Protein AF-D8RH40-F1 (afdb_monomer_lite)

Secondary structure (DSSP, 8-state):
--GGGGS-HHHHHHHHHHHTT-S---HHHHHHHHHHH---HHHHHHHHHHHHHHHHHHHHHHHTTS------------S---S-SS-TT-S---SHHHHHHHHHHHHH--SHHHHHHHHHHHHH---HHHHHHHHHTTHHHHHHHHHHHHHHTT-HHHHHHHHHHHHHS-GGGS-HHHHHHHHHHHHHHHHHHHHS-----------

Sequence (207 aa):
KRPEDSLLPEAQRLLRDVFALKDTVTKKEVLELSALTGAARTHVNDFFTGQQSRVKRLIQMATDGTGKVDVSSTAEYTQSQFFPTNTSSLTTLSSLEAFEKLLDHMRAEKSFTGQSNLLQLILEADFVPGLRFFLENGGLRVLAKWLTQAASEEQTSLVRLILKALLHLPMIHAIPAHVSPLVQIMTKLRLYFATGTLPFVIKITSQ

Structure (mmCIF, N/CA/C/O backbone):
data_AF-D8RH40-F1
#
_entry.id   AF-D8RH40-F1
#
loop_
_atom_site.group_PDB
_atom_site.id
_atom_site.type_symbol
_atom_site.label_atom_id
_atom_site.label_alt_id
_atom_site.label_comp_id
_atom_site.label_asym_id
_atom_site.label_entity_id
_atom_site.label_seq_id
_atom_site.pdbx_PDB_ins_code
_atom_site.Cartn_x
_atom_site.Cartn_y
_atom_site.Cartn_z
_atom_site.occupancy
_atom_site.B_iso_or_equiv
_atom_site.auth_seq_id
_atom_site.auth_comp_id
_atom_site.auth_asym_id
_atom_site.auth_atom_id
_atom_site.pdbx_PDB_model_num
ATOM 1 N N . LYS A 1 1 ? -9.803 -12.573 31.415 1.00 40.50 1 LYS A N 1
ATOM 2 C CA . LYS A 1 1 ? -10.970 -12.307 30.539 1.00 40.50 1 LYS A CA 1
ATOM 3 C C . LYS A 1 1 ? -10.501 -11.358 29.450 1.00 40.50 1 LYS A C 1
ATOM 5 O O . LYS A 1 1 ? -10.042 -10.283 29.814 1.00 40.50 1 LYS A O 1
ATOM 10 N N . ARG A 1 2 ? -10.462 -11.783 28.180 1.00 42.56 2 ARG A N 1
ATOM 11 C CA . ARG A 1 2 ? -10.007 -10.909 27.087 1.00 42.56 2 ARG A CA 1
ATOM 12 C C . ARG A 1 2 ? -11.163 -9.978 26.694 1.00 42.56 2 ARG A C 1
ATOM 14 O O . ARG A 1 2 ? -12.301 -10.436 26.709 1.00 42.56 2 ARG A O 1
ATOM 21 N N . PRO A 1 3 ? -10.909 -8.712 26.331 1.00 46.00 3 PRO A N 1
ATOM 22 C CA . PRO A 1 3 ? -11.956 -7.818 25.831 1.00 46.00 3 PRO A CA 1
ATOM 23 C C . PRO A 1 3 ? -12.549 -8.292 24.491 1.00 46.00 3 PRO A C 1
ATOM 25 O O . PRO A 1 3 ? -13.711 -8.016 24.206 1.00 46.00 3 PRO A O 1
ATOM 28 N N . GLU A 1 4 ? -11.799 -9.088 23.715 1.00 49.25 4 GLU A N 1
ATOM 29 C CA . GLU A 1 4 ? -12.284 -9.729 22.482 1.00 49.25 4 GLU A CA 1
ATOM 30 C C . GLU A 1 4 ? -13.420 -10.746 22.735 1.00 49.25 4 GLU A C 1
ATOM 32 O O . GLU A 1 4 ? -14.255 -10.946 21.856 1.00 49.25 4 GLU A O 1
ATOM 37 N N . ASP A 1 5 ? -13.519 -11.327 23.939 1.00 51.00 5 ASP A N 1
ATOM 38 C CA . ASP A 1 5 ? -14.524 -12.351 24.278 1.00 51.00 5 ASP A CA 1
ATOM 39 C C . ASP A 1 5 ? -15.928 -11.762 24.558 1.00 51.00 5 ASP A C 1
ATOM 41 O O . ASP A 1 5 ? -16.887 -12.512 24.728 1.00 51.00 5 ASP A O 1
ATOM 45 N N . SER A 1 6 ? -16.064 -10.429 24.613 1.00 57.06 6 SER A N 1
ATOM 46 C CA . SER A 1 6 ? -17.342 -9.736 24.866 1.00 57.06 6 SER A CA 1
ATOM 47 C C . SER A 1 6 ? -18.055 -9.266 23.592 1.00 57.06 6 SER A C 1
ATOM 49 O O . SER A 1 6 ? -19.154 -8.717 23.674 1.00 57.06 6 SER A O 1
ATOM 51 N N . LEU A 1 7 ? -17.440 -9.432 22.416 1.00 64.75 7 LEU A N 1
ATOM 52 C CA . LEU A 1 7 ? -18.033 -9.044 21.137 1.00 64.75 7 LEU A CA 1
ATOM 53 C C . LEU A 1 7 ? -18.782 -10.220 20.513 1.00 64.75 7 LEU A C 1
ATOM 55 O O . LEU A 1 7 ? -18.264 -11.333 20.441 1.00 64.75 7 LEU A O 1
ATOM 59 N N . LEU A 1 8 ? -19.986 -9.954 20.003 1.00 73.69 8 LEU A N 1
ATOM 60 C CA . LEU A 1 8 ? -20.728 -10.931 19.212 1.00 73.69 8 LEU A CA 1
ATOM 61 C C . LEU A 1 8 ? -19.880 -11.378 18.000 1.00 73.69 8 LEU A C 1
ATOM 63 O O . LEU A 1 8 ? -19.203 -10.544 17.391 1.00 73.69 8 LEU A O 1
ATOM 67 N N . PRO A 1 9 ? -19.924 -12.661 17.597 1.00 70.81 9 PRO A N 1
ATOM 68 C CA . PRO A 1 9 ? -19.127 -13.173 16.475 1.00 70.81 9 PRO A CA 1
ATOM 69 C C . PRO A 1 9 ? -19.345 -12.402 15.162 1.00 70.81 9 PRO A C 1
ATOM 71 O O . PRO A 1 9 ? -18.425 -12.242 14.358 1.00 70.81 9 PRO A O 1
ATOM 74 N N . GLU A 1 10 ? -20.558 -11.886 14.959 1.00 71.00 10 GLU A N 1
ATOM 75 C CA . GLU A 1 10 ? -20.928 -11.069 13.803 1.00 71.00 10 GLU A CA 1
ATOM 76 C C . GLU A 1 10 ? -20.295 -9.670 13.849 1.00 71.00 10 GLU A C 1
ATOM 78 O O . GLU A 1 10 ? -19.725 -9.218 12.855 1.00 71.00 10 GLU A O 1
ATOM 83 N N . ALA A 1 11 ? -20.271 -9.040 15.030 1.00 78.44 11 ALA A N 1
ATOM 84 C CA . ALA A 1 11 ? -19.552 -7.790 15.265 1.00 78.44 11 ALA A CA 1
ATOM 85 C C . ALA A 1 11 ? -18.051 -7.958 14.996 1.00 78.44 11 ALA A C 1
ATOM 87 O O . ALA A 1 11 ? -17.454 -7.139 14.305 1.00 78.44 11 ALA A O 1
ATOM 88 N N . GLN A 1 12 ? -17.442 -9.053 15.461 1.00 74.44 12 GLN A N 1
ATOM 89 C CA . GLN A 1 12 ? -16.030 -9.334 15.185 1.00 74.44 12 GLN A CA 1
ATOM 90 C C . GLN A 1 12 ? -15.741 -9.501 13.688 1.00 74.44 12 GLN A C 1
ATOM 92 O O . GLN A 1 12 ? -14.683 -9.084 13.221 1.00 74.44 12 GLN A O 1
ATOM 97 N N . ARG A 1 13 ? -16.645 -10.126 12.919 1.00 76.69 13 ARG A N 1
ATOM 98 C CA . ARG A 1 13 ? -16.473 -10.256 11.464 1.00 76.69 13 ARG A CA 1
ATOM 99 C C . ARG A 1 13 ? -16.514 -8.889 10.787 1.00 76.69 13 ARG A C 1
ATOM 101 O O . ARG A 1 13 ? -15.575 -8.558 10.078 1.00 76.69 13 ARG A O 1
ATOM 108 N N . LEU A 1 14 ? -17.536 -8.085 11.076 1.00 76.50 14 LEU A N 1
ATOM 109 C CA . LEU A 1 14 ? -17.680 -6.747 10.500 1.00 76.50 14 LEU A CA 1
ATOM 110 C C . LEU A 1 14 ? -16.508 -5.834 10.869 1.00 76.50 14 LEU A C 1
ATOM 112 O O . LEU A 1 14 ? -15.957 -5.167 10.001 1.00 76.50 14 LEU A O 1
ATOM 116 N N . LEU A 1 15 ? -16.075 -5.837 12.132 1.00 80.81 15 LEU A N 1
ATOM 117 C CA . LEU A 1 15 ? -14.923 -5.043 12.560 1.00 80.81 15 LEU A CA 1
ATOM 118 C C . LEU A 1 15 ? -13.627 -5.523 11.899 1.00 80.81 15 LEU A C 1
ATOM 120 O O . LEU A 1 15 ? -12.800 -4.686 11.560 1.00 80.81 15 LEU A O 1
ATOM 124 N N . ARG A 1 16 ? -13.455 -6.831 11.650 1.00 77.69 16 ARG A N 1
ATOM 125 C CA . ARG A 1 16 ? -12.333 -7.343 10.842 1.00 77.69 16 ARG A CA 1
ATOM 126 C C . ARG A 1 16 ? -12.401 -6.874 9.396 1.00 77.69 16 ARG A C 1
ATOM 128 O O . ARG A 1 16 ? -11.379 -6.440 8.881 1.00 77.69 16 ARG A O 1
ATOM 135 N N . ASP A 1 17 ? -13.567 -6.946 8.761 1.00 69.94 17 ASP A N 1
ATOM 136 C CA . ASP A 1 17 ? -13.746 -6.509 7.372 1.00 69.94 17 ASP A CA 1
ATOM 137 C C . ASP A 1 17 ? -13.458 -5.005 7.241 1.00 69.94 17 ASP A C 1
ATOM 139 O O . ASP A 1 17 ? -12.756 -4.576 6.328 1.00 69.94 17 ASP A O 1
ATOM 143 N N . VAL A 1 18 ? -13.915 -4.204 8.207 1.00 76.56 18 VAL A N 1
ATOM 144 C CA . VAL A 1 18 ? -13.628 -2.766 8.267 1.00 76.56 18 VAL A CA 1
ATOM 145 C C . VAL A 1 18 ? -12.155 -2.510 8.565 1.00 76.56 18 VAL A C 1
ATOM 147 O O . VAL A 1 18 ? -11.547 -1.711 7.863 1.00 76.56 18 VAL A O 1
ATOM 150 N N . PHE A 1 19 ? -11.543 -3.222 9.516 1.00 72.69 19 PHE A N 1
ATOM 151 C CA . PHE A 1 19 ? -10.102 -3.139 9.793 1.00 72.69 19 PHE A CA 1
ATOM 152 C C . PHE A 1 19 ? -9.264 -3.492 8.551 1.00 72.69 19 PHE A C 1
ATOM 154 O O . PHE A 1 19 ? -8.255 -2.858 8.237 1.00 72.69 19 PHE A O 1
ATOM 161 N N . ALA A 1 20 ? -9.735 -4.466 7.771 1.00 62.72 20 ALA A N 1
ATOM 162 C CA . ALA A 1 20 ? -9.163 -4.850 6.490 1.00 62.72 20 ALA A CA 1
ATOM 163 C C . ALA A 1 20 ? -9.370 -3.804 5.381 1.00 62.72 20 ALA A C 1
ATOM 165 O O . ALA A 1 20 ? -8.770 -3.963 4.318 1.00 62.72 20 ALA A O 1
ATOM 166 N N . LEU A 1 21 ? -10.133 -2.730 5.611 1.00 61.66 21 LEU A N 1
ATOM 167 C CA . LEU A 1 21 ? -10.318 -1.582 4.709 1.00 61.66 21 LEU A CA 1
ATOM 168 C C . LEU A 1 21 ? -9.735 -0.274 5.251 1.00 61.66 21 LEU A C 1
ATOM 170 O O . LEU A 1 21 ? -9.313 0.572 4.457 1.00 61.66 21 LEU A O 1
ATOM 174 N N . LYS A 1 22 ? -9.656 -0.132 6.574 1.00 68.88 22 LYS A N 1
ATOM 175 C CA . LYS A 1 22 ? -9.055 0.984 7.300 1.00 68.88 22 LYS A CA 1
ATOM 176 C C . LYS A 1 22 ? -8.769 0.519 8.726 1.00 68.88 22 LYS A C 1
ATOM 178 O O . LYS A 1 22 ? -9.677 0.087 9.413 1.00 68.88 22 LYS A O 1
ATOM 183 N N . ASP A 1 23 ? -7.533 0.616 9.178 1.00 67.25 23 ASP A N 1
ATOM 184 C CA . ASP A 1 23 ? -7.082 0.182 10.510 1.00 67.25 23 ASP A CA 1
ATOM 185 C C . ASP A 1 23 ? -7.120 1.270 11.573 1.00 67.25 23 ASP A C 1
ATOM 187 O O . ASP A 1 23 ? -6.892 0.996 12.746 1.00 67.25 23 ASP A O 1
ATOM 191 N N . THR A 1 24 ? -7.442 2.496 11.178 1.00 72.31 24 THR A N 1
ATOM 192 C CA . THR A 1 24 ? -7.749 3.590 12.092 1.00 72.31 24 THR A CA 1
ATOM 193 C C . THR A 1 24 ? -9.207 3.982 11.926 1.00 72.31 24 THR A C 1
ATOM 195 O O . THR A 1 24 ? -9.729 4.054 10.816 1.00 72.31 24 THR A O 1
ATOM 198 N N . VAL A 1 25 ? -9.886 4.248 13.035 1.00 78.12 25 VAL A N 1
ATOM 199 C CA . VAL A 1 25 ? -11.287 4.676 13.033 1.00 78.12 25 VAL A CA 1
ATOM 200 C C . VAL A 1 25 ? -11.401 6.037 13.695 1.00 78.12 25 VAL A C 1
ATOM 202 O O . VAL A 1 25 ? -10.903 6.275 14.791 1.00 78.12 25 VAL A O 1
ATOM 205 N N . THR A 1 26 ? -12.045 6.967 13.003 1.00 80.75 26 THR A N 1
ATOM 206 C CA . THR A 1 26 ? -12.365 8.295 13.525 1.00 80.75 26 THR A CA 1
ATOM 207 C C . THR A 1 26 ? -13.486 8.201 14.555 1.00 80.75 26 THR A C 1
ATOM 209 O O . THR A 1 26 ? -14.263 7.249 14.571 1.00 80.75 26 THR A O 1
ATOM 212 N N . LYS A 1 27 ? -13.661 9.238 15.384 1.00 80.12 27 LYS A N 1
ATOM 213 C CA . LYS A 1 27 ? -14.762 9.295 16.367 1.00 80.12 27 LYS A CA 1
ATOM 214 C C . LYS A 1 27 ? -16.144 9.079 15.731 1.00 80.12 27 LYS A C 1
ATOM 216 O O . LYS A 1 27 ? -17.017 8.490 16.365 1.00 80.12 27 LYS A O 1
ATOM 221 N N . LYS A 1 28 ? -16.330 9.552 14.492 1.00 80.56 28 LYS A N 1
ATOM 222 C CA . LYS A 1 28 ? -17.562 9.364 13.719 1.00 80.56 28 LYS A CA 1
ATOM 223 C C . LYS A 1 28 ? -17.713 7.913 13.252 1.00 80.56 28 LYS A C 1
ATOM 225 O O . LYS A 1 28 ? -18.758 7.322 13.483 1.00 80.56 28 LYS A O 1
ATOM 230 N N . GLU A 1 29 ? -16.663 7.316 12.693 1.00 83.75 29 GLU A N 1
ATOM 231 C CA . GLU A 1 29 ? -16.682 5.906 12.271 1.00 83.75 29 GLU A CA 1
ATOM 232 C C . GLU A 1 29 ? -16.877 4.963 13.465 1.00 83.75 29 GLU A C 1
ATOM 234 O O . GLU A 1 29 ? -17.643 4.016 13.374 1.00 83.75 29 GLU A O 1
ATOM 239 N N . VAL A 1 30 ? -16.278 5.248 14.624 1.00 85.25 30 VAL A N 1
ATOM 240 C CA . VAL A 1 30 ? -16.515 4.480 15.860 1.00 85.25 30 VAL A CA 1
ATOM 241 C C . VAL A 1 30 ? -17.987 4.529 16.272 1.00 85.25 30 VAL A C 1
ATOM 243 O O . VAL A 1 30 ? -18.529 3.526 16.732 1.00 85.25 30 VAL A O 1
ATOM 246 N N . LEU A 1 31 ? -18.645 5.683 16.121 1.00 84.50 31 LEU A N 1
ATOM 247 C CA . LEU A 1 31 ? -20.071 5.828 16.410 1.00 84.50 31 LEU A CA 1
ATOM 248 C C . LEU A 1 31 ? -20.921 4.988 15.448 1.00 84.50 31 LEU A C 1
ATOM 250 O O . LEU A 1 31 ? -21.810 4.267 15.897 1.00 84.50 31 LEU A O 1
ATOM 254 N N . GLU A 1 32 ? -20.628 5.057 14.151 1.00 86.44 32 GLU A N 1
ATOM 255 C CA . GLU A 1 32 ? -21.334 4.302 13.109 1.00 86.44 32 GLU A CA 1
ATOM 256 C C . GLU A 1 32 ? -21.122 2.790 13.263 1.00 86.44 32 GLU A C 1
ATOM 258 O O . GLU A 1 32 ? -22.082 2.024 13.243 1.00 86.44 32 GLU A O 1
ATOM 263 N N . LEU A 1 33 ? -19.887 2.350 13.517 1.00 85.62 33 LEU A N 1
ATOM 264 C CA . LEU A 1 33 ? -19.551 0.948 13.763 1.00 85.62 33 LEU A CA 1
ATOM 265 C C . LEU A 1 33 ? -20.180 0.432 15.056 1.00 85.62 33 LEU A C 1
ATOM 267 O O . LEU A 1 33 ? -20.652 -0.700 15.090 1.00 85.62 33 LEU A O 1
ATOM 271 N N . SER A 1 34 ? -20.230 1.250 16.108 1.00 85.00 34 SER A N 1
ATOM 272 C CA . SER A 1 34 ? -20.925 0.917 17.357 1.00 85.00 34 SER A CA 1
ATOM 273 C C . SER A 1 34 ? -22.424 0.709 17.120 1.00 85.00 34 SER A C 1
ATOM 275 O O . SER A 1 34 ? -22.987 -0.262 17.620 1.00 85.00 34 SER A O 1
ATOM 277 N N . ALA A 1 35 ? -23.052 1.557 16.298 1.00 85.88 35 ALA A N 1
ATOM 278 C CA . ALA A 1 35 ? -24.454 1.401 15.918 1.00 85.88 35 ALA A CA 1
ATOM 279 C C . ALA A 1 35 ? -24.692 0.153 15.048 1.00 85.88 35 ALA A C 1
ATOM 281 O O . ALA A 1 35 ? -25.651 -0.575 15.279 1.00 85.88 35 ALA A O 1
ATOM 282 N N . LEU A 1 36 ? -23.804 -0.118 14.085 1.00 84.25 36 LEU A N 1
ATOM 283 C CA . LEU A 1 36 ? -23.911 -1.250 13.158 1.00 84.25 36 LEU A CA 1
ATOM 284 C C . LEU A 1 36 ? -23.693 -2.606 13.850 1.00 84.25 36 LEU A C 1
ATOM 286 O O . LEU A 1 36 ? -24.342 -3.592 13.521 1.00 84.25 36 LEU A O 1
ATOM 290 N N . THR A 1 37 ? -22.753 -2.664 14.792 1.00 81.81 37 THR A N 1
ATOM 291 C CA . THR A 1 37 ? -22.332 -3.915 15.446 1.00 81.81 37 THR A CA 1
ATOM 292 C C . THR A 1 37 ? -23.028 -4.172 16.782 1.00 81.81 37 THR A C 1
ATOM 294 O O . THR A 1 37 ? -22.864 -5.247 17.357 1.00 81.81 37 THR A O 1
ATOM 297 N N . GLY A 1 38 ? -23.753 -3.181 17.315 1.00 82.12 38 GLY A N 1
ATOM 298 C CA . GLY A 1 38 ? -24.316 -3.210 18.669 1.00 82.12 38 GLY A CA 1
ATOM 299 C C . GLY A 1 38 ? -23.261 -3.188 19.784 1.00 82.12 38 GLY A C 1
ATOM 300 O O . GLY A 1 38 ? -23.600 -3.323 20.959 1.00 82.12 38 GLY A O 1
ATOM 301 N N . ALA A 1 39 ? -21.977 -3.037 19.443 1.00 83.69 39 ALA A N 1
ATOM 302 C CA . ALA A 1 39 ? -20.881 -3.014 20.399 1.00 83.69 39 ALA A CA 1
ATOM 303 C C . ALA A 1 39 ? -20.711 -1.627 21.028 1.00 83.69 39 ALA A C 1
ATOM 305 O O . ALA A 1 39 ? -20.930 -0.599 20.387 1.00 83.69 39 ALA A O 1
ATOM 306 N N . ALA A 1 40 ? -20.238 -1.580 22.276 1.00 84.44 40 ALA A N 1
ATOM 307 C CA . ALA A 1 40 ? -19.823 -0.326 22.892 1.00 84.44 40 ALA A CA 1
ATOM 308 C C . ALA A 1 40 ? -18.664 0.307 22.103 1.00 84.44 40 ALA A C 1
ATOM 310 O O . ALA A 1 40 ? -17.759 -0.387 21.637 1.00 84.44 40 ALA A O 1
ATOM 311 N N . ARG A 1 41 ? -18.654 1.642 22.007 1.00 84.31 41 ARG A N 1
ATOM 312 C CA . ARG A 1 41 ? -17.592 2.410 21.324 1.00 84.31 41 ARG A CA 1
ATOM 313 C C . ARG A 1 41 ? -16.190 2.076 21.847 1.00 84.31 41 ARG A C 1
ATOM 315 O O . ARG A 1 41 ? -15.231 2.091 21.084 1.00 84.31 41 ARG A O 1
ATOM 322 N N . THR A 1 42 ? -16.078 1.763 23.137 1.00 83.62 42 THR A N 1
ATOM 323 C CA . THR A 1 42 ? -14.834 1.305 23.771 1.00 83.62 42 THR A CA 1
ATOM 324 C C . THR A 1 42 ? -14.358 -0.014 23.178 1.00 83.62 42 THR A C 1
ATOM 326 O O . THR A 1 42 ? -13.216 -0.094 22.759 1.00 83.62 42 THR A O 1
ATOM 329 N N . HIS A 1 43 ? -15.239 -1.006 23.023 1.00 81.69 43 HIS A N 1
ATOM 330 C CA . HIS A 1 43 ? -14.875 -2.295 22.431 1.00 81.69 43 HIS A CA 1
ATOM 331 C C . HIS A 1 43 ? -14.465 -2.179 20.959 1.00 81.69 43 HIS A C 1
ATOM 333 O O . HIS A 1 43 ? -13.588 -2.913 20.516 1.00 81.69 43 HIS A O 1
ATOM 339 N N . VAL A 1 44 ? -15.069 -1.253 20.202 1.00 80.75 44 VAL A N 1
ATOM 340 C CA . VAL A 1 44 ? -14.637 -0.950 18.828 1.00 80.75 44 VAL A CA 1
ATOM 341 C C . VAL A 1 44 ? -13.211 -0.391 18.841 1.00 80.75 44 VAL A C 1
ATOM 343 O O . VAL A 1 44 ? -12.353 -0.912 18.140 1.00 80.75 44 VAL A O 1
ATOM 346 N N . ASN A 1 45 ? -12.915 0.603 19.682 1.00 82.06 45 ASN A N 1
ATOM 347 C CA . ASN A 1 45 ? -11.557 1.151 19.789 1.00 82.06 45 ASN A CA 1
ATOM 348 C C . ASN A 1 45 ? -10.532 0.120 20.287 1.00 82.06 45 ASN A C 1
ATOM 350 O O . ASN A 1 45 ? -9.441 0.025 19.724 1.00 82.06 45 ASN A O 1
ATOM 354 N N . ASP A 1 46 ? -10.881 -0.675 21.299 1.00 80.31 46 ASP A N 1
ATOM 355 C CA . ASP A 1 46 ? -10.014 -1.714 21.859 1.00 80.31 46 ASP A CA 1
ATOM 356 C C . ASP A 1 46 ? -9.716 -2.804 20.827 1.00 80.31 46 ASP A C 1
ATOM 358 O O . ASP A 1 46 ? -8.590 -3.293 20.750 1.00 80.31 46 ASP A O 1
ATOM 362 N N . PHE A 1 47 ? -10.704 -3.160 19.998 1.00 81.12 47 PHE A N 1
ATOM 363 C CA . PHE A 1 47 ? -10.509 -4.097 18.899 1.00 81.12 47 PHE A CA 1
ATOM 364 C C . PHE A 1 47 ? -9.487 -3.556 17.895 1.00 81.12 47 PHE A C 1
ATOM 366 O O . PHE A 1 47 ? -8.524 -4.253 17.583 1.00 81.12 47 PHE A O 1
ATOM 373 N N . PHE A 1 48 ? -9.656 -2.317 17.424 1.00 80.12 48 PHE A N 1
ATOM 374 C CA . PHE A 1 48 ? -8.744 -1.710 16.450 1.00 80.12 48 PHE A CA 1
ATOM 375 C C . PHE A 1 48 ? -7.329 -1.576 17.026 1.00 80.12 48 PHE A C 1
ATOM 377 O O . PHE A 1 48 ? -6.385 -2.054 16.405 1.00 80.12 48 PHE A O 1
ATOM 384 N N . THR A 1 49 ? -7.202 -1.082 18.262 1.00 77.56 49 THR A N 1
ATOM 385 C CA . THR A 1 49 ? -5.921 -0.958 18.988 1.00 77.56 49 THR A CA 1
ATOM 386 C C . THR A 1 49 ? -5.245 -2.317 19.221 1.00 77.56 49 THR A C 1
ATOM 388 O O . THR A 1 49 ? -4.021 -2.463 19.135 1.00 77.56 49 THR A O 1
ATOM 391 N N . GLY A 1 50 ? -6.038 -3.351 19.510 1.00 75.50 50 GLY A N 1
ATOM 392 C CA . GLY A 1 50 ? -5.560 -4.718 19.691 1.00 75.50 50 GLY A CA 1
ATOM 393 C C . GLY A 1 50 ? -5.089 -5.357 18.385 1.00 75.50 50 GLY A C 1
ATOM 394 O O . GLY A 1 50 ? -4.028 -5.985 18.354 1.00 75.50 50 GLY A O 1
ATOM 395 N N . GLN A 1 51 ? -5.839 -5.177 17.293 1.00 72.56 51 GLN A N 1
ATOM 396 C CA . GLN A 1 51 ? -5.448 -5.660 15.966 1.00 72.56 51 GLN A CA 1
ATOM 397 C C . GLN A 1 51 ? -4.164 -4.988 15.485 1.00 72.56 51 GLN A C 1
ATOM 399 O O . GLN A 1 51 ? -3.243 -5.683 15.057 1.00 72.56 51 GLN A O 1
ATOM 404 N N . GLN A 1 52 ? -4.081 -3.674 15.654 1.00 69.00 52 GLN A N 1
ATOM 405 C CA . GLN A 1 52 ? -2.899 -2.843 15.454 1.00 69.00 52 GLN A CA 1
ATOM 406 C C . GLN A 1 52 ? -1.661 -3.406 16.171 1.00 69.00 52 GLN A C 1
ATOM 408 O O . GLN A 1 52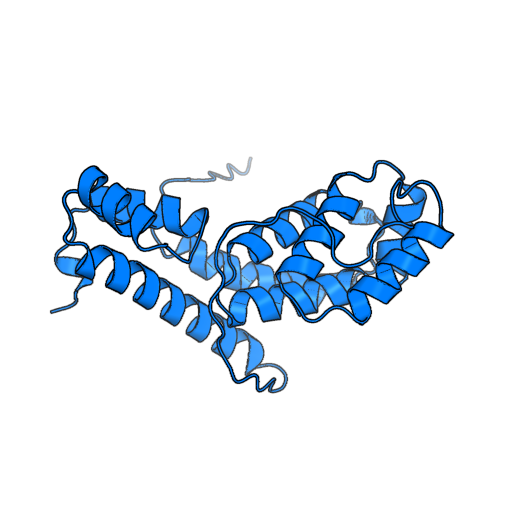 ? -0.707 -3.861 15.532 1.00 69.00 52 GLN A O 1
ATOM 413 N N . SER A 1 53 ? -1.750 -3.570 17.494 1.00 65.38 53 SER A N 1
ATOM 414 C CA . SER A 1 53 ? -0.666 -4.124 18.319 1.00 65.38 53 SER A CA 1
ATOM 415 C C . SER A 1 53 ? -0.182 -5.505 17.841 1.00 65.38 53 SER A C 1
ATOM 417 O O . SER A 1 53 ? 1.002 -5.845 17.952 1.00 65.38 53 SER A O 1
ATOM 419 N N . ARG A 1 54 ? -1.088 -6.330 17.298 1.00 68.06 54 ARG A N 1
ATOM 420 C CA . ARG A 1 54 ? -0.767 -7.662 16.759 1.00 68.06 54 ARG A CA 1
ATOM 421 C C . ARG A 1 54 ? -0.026 -7.585 15.426 1.00 68.06 54 ARG A C 1
ATOM 423 O O . ARG A 1 54 ? 0.913 -8.365 15.244 1.00 68.06 54 ARG A O 1
ATOM 430 N N . VAL A 1 55 ? -0.395 -6.656 14.538 1.00 65.00 55 VAL A N 1
ATOM 431 C CA . VAL A 1 55 ? 0.366 -6.376 13.303 1.00 65.00 55 VAL A CA 1
ATOM 432 C C . VAL A 1 55 ? 1.794 -6.012 13.674 1.00 65.00 55 VAL A C 1
ATOM 434 O O . VAL A 1 55 ? 2.736 -6.668 13.228 1.00 65.00 55 VAL A O 1
ATOM 437 N N . LYS A 1 56 ? 1.951 -5.027 14.565 1.00 64.31 56 LYS A N 1
ATOM 438 C CA . LYS A 1 56 ? 3.256 -4.517 14.982 1.00 64.31 56 LYS A CA 1
ATOM 439 C C . LYS A 1 56 ? 4.164 -5.619 15.521 1.00 64.31 56 LYS A C 1
ATOM 441 O O . LYS A 1 56 ? 5.325 -5.711 15.131 1.00 64.31 56 LYS A O 1
ATOM 446 N N . ARG A 1 57 ? 3.632 -6.517 16.358 1.00 64.88 57 ARG A N 1
ATOM 447 C CA . ARG A 1 57 ? 4.398 -7.643 16.916 1.00 64.88 57 ARG A CA 1
ATOM 448 C C . ARG A 1 57 ? 4.871 -8.629 15.845 1.00 64.88 57 ARG A C 1
ATOM 450 O O . ARG A 1 57 ? 6.011 -9.080 15.908 1.00 64.88 57 ARG A O 1
ATOM 457 N N . LEU A 1 58 ? 4.031 -8.959 14.865 1.00 61.53 58 LEU A N 1
ATOM 458 C CA . LEU A 1 58 ? 4.408 -9.869 13.776 1.00 61.53 58 LEU A CA 1
ATOM 459 C C . LEU A 1 58 ? 5.452 -9.255 12.841 1.00 61.53 58 LEU A C 1
ATOM 461 O O . LEU A 1 58 ? 6.331 -9.971 12.362 1.00 61.53 58 LEU A O 1
ATOM 465 N N . ILE A 1 59 ? 5.384 -7.942 12.612 1.00 60.97 59 ILE A N 1
ATOM 466 C CA . ILE A 1 59 ? 6.387 -7.213 11.832 1.00 60.97 59 ILE A CA 1
ATOM 467 C C . ILE A 1 59 ? 7.698 -7.070 12.607 1.00 60.97 59 ILE A C 1
ATOM 469 O O . ILE A 1 59 ? 8.749 -7.280 12.017 1.00 60.97 59 ILE A O 1
ATOM 473 N N . GLN A 1 60 ? 7.676 -6.835 13.922 1.00 65.19 60 GLN A N 1
ATOM 474 C CA . GLN A 1 60 ? 8.898 -6.840 14.737 1.00 65.19 60 GLN A CA 1
ATOM 475 C C . GLN A 1 60 ? 9.611 -8.198 14.663 1.00 65.19 60 GLN A C 1
ATOM 477 O O . GLN A 1 60 ? 10.803 -8.276 14.392 1.00 65.19 60 GLN A O 1
ATOM 482 N N . MET A 1 61 ? 8.857 -9.295 14.776 1.00 60.88 61 MET A N 1
ATOM 483 C CA . MET A 1 61 ? 9.394 -10.644 14.554 1.00 60.88 61 MET A CA 1
ATOM 484 C C . MET A 1 61 ? 9.880 -10.849 13.110 1.00 60.88 61 MET A C 1
ATOM 486 O O . MET A 1 61 ? 10.688 -11.737 12.834 1.00 60.88 61 MET A O 1
ATOM 490 N N . ALA A 1 62 ? 9.385 -10.046 12.163 1.00 54.03 62 ALA A N 1
ATOM 491 C CA . ALA A 1 62 ? 9.823 -10.081 10.783 1.00 54.03 62 ALA A CA 1
ATOM 492 C C . ALA A 1 62 ? 11.167 -9.388 10.556 1.00 54.03 62 ALA A C 1
ATOM 494 O O . ALA A 1 62 ? 11.955 -9.898 9.757 1.00 54.03 62 ALA A O 1
ATOM 495 N N . THR A 1 63 ? 11.377 -8.257 11.230 1.00 52.25 63 THR A N 1
ATOM 496 C CA . THR A 1 63 ? 12.518 -7.347 11.094 1.00 52.25 63 THR A CA 1
ATOM 497 C C . THR A 1 63 ? 13.650 -7.662 12.068 1.00 52.25 63 THR A C 1
ATOM 499 O O . THR A 1 63 ? 14.801 -7.414 11.734 1.00 52.25 63 THR A O 1
ATOM 502 N N . ASP A 1 64 ? 13.390 -8.306 13.208 1.00 53.12 64 ASP A N 1
ATOM 503 C CA . ASP A 1 64 ? 14.441 -8.757 14.138 1.00 53.12 64 ASP A CA 1
ATOM 504 C C . ASP A 1 64 ? 15.364 -9.831 13.526 1.00 53.12 64 ASP A C 1
ATOM 506 O O . ASP A 1 64 ? 16.477 -10.044 14.004 1.00 53.12 64 ASP A O 1
ATOM 510 N N . GLY A 1 65 ? 14.954 -10.463 12.418 1.00 54.94 65 GLY A N 1
ATOM 511 C CA . GLY A 1 65 ? 15.830 -11.301 11.589 1.00 54.94 65 GLY A CA 1
ATOM 512 C C . GLY A 1 65 ? 16.806 -10.516 10.698 1.00 54.94 65 GLY A C 1
ATOM 513 O O . GLY A 1 65 ? 17.767 -11.092 10.198 1.00 54.94 65 GLY A O 1
ATOM 514 N N . THR A 1 66 ? 16.587 -9.213 10.504 1.00 48.03 66 THR A N 1
ATOM 515 C CA . THR A 1 66 ? 17.400 -8.316 9.670 1.00 48.03 66 THR A CA 1
ATOM 516 C C . THR A 1 66 ? 17.223 -6.856 10.110 1.00 48.03 66 THR A C 1
ATOM 518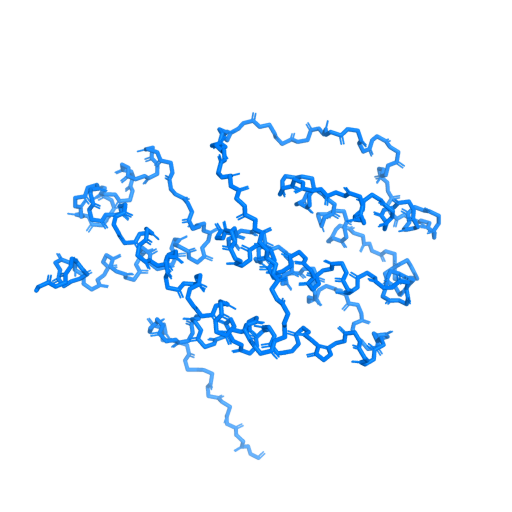 O O . THR A 1 66 ? 16.370 -6.158 9.572 1.00 48.03 66 THR A O 1
ATOM 521 N N . GLY A 1 67 ? 18.068 -6.389 11.037 1.00 40.03 67 GLY A N 1
ATOM 522 C CA . GLY A 1 67 ? 18.450 -4.975 11.189 1.00 40.03 67 GLY A CA 1
ATOM 523 C C . GLY A 1 67 ? 17.364 -3.981 11.636 1.00 40.03 67 GLY A C 1
ATOM 524 O O . GLY A 1 67 ? 16.492 -3.589 10.869 1.00 40.03 67 GLY A O 1
ATOM 525 N N . LYS A 1 68 ? 17.508 -3.492 12.874 1.00 37.75 68 LYS A N 1
ATOM 526 C CA . LYS A 1 68 ? 16.714 -2.436 13.530 1.00 37.75 68 LYS A CA 1
ATOM 527 C C . LYS A 1 68 ? 16.403 -1.223 12.637 1.00 37.75 68 LYS A C 1
ATOM 529 O O . LYS A 1 68 ? 17.317 -0.612 12.087 1.00 37.75 68 LYS A O 1
ATOM 534 N N . VAL A 1 69 ? 15.143 -0.784 12.652 1.00 37.53 69 VAL A N 1
ATOM 535 C CA . VAL A 1 69 ? 14.743 0.592 12.323 1.00 37.53 69 VAL A CA 1
ATOM 536 C C . VAL A 1 69 ? 13.918 1.122 13.493 1.00 37.53 69 VAL A C 1
ATOM 538 O O . VAL A 1 69 ? 12.889 0.552 13.842 1.00 37.53 69 VAL A O 1
ATOM 541 N N . ASP A 1 70 ? 14.430 2.174 14.123 1.00 33.12 70 ASP A N 1
ATOM 542 C CA . ASP A 1 70 ? 13.786 2.925 15.198 1.00 33.12 70 ASP A CA 1
ATOM 543 C C . ASP A 1 70 ? 12.991 4.083 14.579 1.00 33.12 70 ASP A C 1
ATOM 545 O O . ASP A 1 70 ? 13.560 4.873 13.823 1.00 33.12 70 ASP A O 1
ATOM 549 N N . VAL A 1 71 ? 11.687 4.170 14.854 1.00 36.38 71 VAL A N 1
ATOM 550 C CA . VAL A 1 71 ? 10.860 5.336 14.508 1.00 36.38 71 VAL A CA 1
ATOM 551 C C . VAL A 1 71 ? 9.902 5.612 15.659 1.00 36.38 71 VAL A C 1
ATOM 553 O O . VAL A 1 71 ? 8.991 4.836 15.951 1.00 36.38 71 VAL A O 1
ATOM 556 N N . SER A 1 72 ? 10.134 6.753 16.302 1.00 32.69 72 SER A N 1
ATOM 557 C CA . SER A 1 72 ? 9.205 7.400 17.219 1.00 32.69 72 SER A CA 1
ATOM 558 C C . SER A 1 72 ? 8.366 8.456 16.499 1.00 32.69 72 SER A C 1
ATOM 560 O O . SER A 1 72 ? 8.836 9.114 15.571 1.00 32.69 72 SER A O 1
ATOM 562 N N . SER A 1 73 ? 7.182 8.664 17.079 1.00 33.44 73 SER A N 1
ATOM 563 C CA . SER A 1 73 ? 6.297 9.834 16.994 1.00 33.44 73 SER A CA 1
ATOM 564 C C . SER A 1 73 ? 5.155 9.794 15.976 1.00 33.44 73 SER A C 1
ATOM 566 O O . SER A 1 73 ? 5.222 10.298 14.861 1.00 33.44 73 SER A O 1
ATOM 568 N N . THR A 1 74 ? 4.047 9.268 16.500 1.00 34.19 74 THR A N 1
ATOM 569 C CA . THR A 1 74 ? 2.642 9.581 16.217 1.00 34.19 74 THR A CA 1
ATOM 570 C C . THR A 1 74 ? 2.359 11.075 16.031 1.00 34.19 74 THR A C 1
ATOM 572 O O . THR A 1 74 ? 2.682 11.876 16.909 1.00 34.19 74 THR A O 1
ATOM 575 N N . ALA A 1 75 ? 1.632 11.420 14.968 1.00 28.70 75 ALA A N 1
ATOM 576 C CA . ALA A 1 75 ? 0.806 12.623 14.906 1.00 28.70 75 ALA A CA 1
ATOM 577 C C . ALA A 1 75 ? -0.473 12.350 14.095 1.00 28.70 75 ALA A C 1
ATOM 579 O O . ALA A 1 75 ? -0.467 11.638 13.092 1.00 28.70 75 ALA A O 1
ATOM 580 N N . GLU A 1 76 ? -1.572 12.888 14.608 1.00 28.61 76 GLU A N 1
ATOM 581 C CA . GLU A 1 76 ? -2.967 12.658 14.238 1.00 28.61 76 GLU A CA 1
ATOM 582 C C . GLU A 1 76 ? -3.304 13.181 12.827 1.00 28.61 76 GLU A C 1
ATOM 584 O O . GLU A 1 76 ? -2.933 14.297 12.468 1.00 28.61 76 GLU A O 1
ATOM 589 N N . TYR A 1 77 ? -4.065 12.408 12.040 1.00 30.55 77 TYR A N 1
ATOM 590 C CA . TYR A 1 77 ? -4.561 12.827 10.723 1.00 30.55 77 TYR A CA 1
ATOM 591 C C . TYR A 1 77 ? -6.062 13.132 10.754 1.00 30.55 77 TYR A C 1
ATOM 593 O O . TYR A 1 77 ? -6.901 12.248 10.937 1.00 30.55 77 TYR A O 1
ATOM 601 N N . THR A 1 78 ? -6.387 14.403 10.507 1.00 27.42 78 THR A N 1
ATOM 602 C CA . THR A 1 78 ? -7.734 14.860 10.155 1.00 27.42 78 THR A CA 1
ATOM 603 C C . THR A 1 78 ? -7.949 14.680 8.653 1.00 27.42 78 THR A C 1
ATOM 605 O O . THR A 1 78 ? -7.162 15.120 7.817 1.00 27.42 78 THR A O 1
ATOM 608 N N . GLN A 1 79 ? -9.037 13.997 8.329 1.00 37.16 79 GLN A N 1
ATOM 609 C CA . GLN A 1 79 ? -9.425 13.529 7.009 1.00 37.16 79 GLN A CA 1
ATOM 610 C C . GLN A 1 79 ? -10.126 14.645 6.220 1.00 37.16 79 GLN A C 1
ATOM 612 O O . GLN A 1 79 ? -11.349 14.683 6.159 1.00 37.16 79 GLN A O 1
ATOM 617 N N . SER A 1 80 ? -9.365 15.568 5.629 1.00 30.69 80 SER A N 1
ATOM 618 C CA . SER A 1 80 ? -9.881 16.506 4.618 1.00 30.69 80 SER A CA 1
ATOM 619 C C . SER A 1 80 ? -8.741 17.238 3.909 1.00 30.69 80 SER A C 1
ATOM 621 O O . SER A 1 80 ? -8.379 18.332 4.326 1.00 30.69 80 SER A O 1
ATOM 623 N N . GLN A 1 81 ? -8.172 16.629 2.865 1.00 31.86 81 GLN A N 1
ATOM 624 C CA . GLN A 1 81 ? -7.614 17.299 1.675 1.00 31.86 81 GLN A CA 1
ATOM 625 C C . GLN A 1 81 ? -6.990 16.238 0.759 1.00 31.86 81 GLN A C 1
ATOM 627 O O . GLN A 1 81 ? -5.858 15.799 0.940 1.00 31.86 81 GLN A O 1
ATOM 632 N N . PHE A 1 82 ? -7.782 15.790 -0.212 1.00 40.00 82 PHE A N 1
ATOM 633 C CA . PHE A 1 82 ? -7.297 15.061 -1.376 1.00 40.00 82 PHE A CA 1
ATOM 634 C C . PHE A 1 82 ? -6.622 16.082 -2.321 1.00 40.00 82 PHE A C 1
ATOM 636 O O . PHE A 1 82 ? -7.321 16.904 -2.905 1.00 40.00 82 PHE A O 1
ATOM 643 N N . PHE A 1 83 ? -5.287 15.988 -2.435 1.00 35.12 83 PHE A N 1
ATOM 644 C CA . PHE A 1 83 ? -4.350 16.641 -3.384 1.00 35.12 83 PHE A CA 1
ATOM 645 C C . PHE A 1 83 ? -4.144 18.178 -3.332 1.00 35.12 83 PHE A C 1
ATOM 647 O O . PHE A 1 83 ? -5.108 18.910 -3.127 1.00 35.12 83 PHE A O 1
ATOM 654 N N . PRO A 1 84 ? -2.941 18.722 -3.663 1.00 42.75 84 PRO A N 1
ATOM 655 C CA . PRO A 1 84 ? -1.593 18.133 -3.716 1.00 42.75 84 PRO A CA 1
ATOM 656 C C . PRO A 1 84 ? -0.535 18.920 -2.901 1.00 42.75 84 PRO A C 1
ATOM 658 O O . PRO A 1 84 ? -0.533 20.148 -2.835 1.00 42.75 84 PRO A O 1
ATOM 661 N N . THR A 1 85 ? 0.460 18.209 -2.368 1.00 39.59 85 THR A N 1
ATOM 662 C CA . THR A 1 85 ? 1.748 18.790 -1.956 1.00 39.59 85 THR A CA 1
ATOM 663 C C . THR A 1 85 ? 2.687 18.705 -3.166 1.00 39.59 85 THR A C 1
ATOM 665 O O . THR A 1 85 ? 3.168 17.625 -3.475 1.00 39.59 85 THR A O 1
ATOM 668 N N . ASN A 1 86 ? 2.858 19.813 -3.903 1.00 45.16 86 ASN A N 1
ATOM 669 C CA . ASN A 1 86 ? 3.802 20.004 -5.026 1.00 45.16 86 ASN A CA 1
ATOM 670 C C . ASN A 1 86 ? 4.055 18.775 -5.940 1.00 45.16 86 ASN A C 1
ATOM 672 O O . ASN A 1 86 ? 5.175 18.291 -6.050 1.00 45.16 86 ASN A O 1
ATOM 676 N N . THR A 1 87 ? 3.029 18.300 -6.657 1.00 42.22 87 THR A N 1
ATOM 677 C CA . THR A 1 87 ? 3.164 17.310 -7.754 1.00 42.22 87 THR A CA 1
ATOM 678 C C . THR A 1 87 ? 2.802 17.881 -9.129 1.00 42.22 87 THR A C 1
ATOM 680 O O . THR A 1 87 ? 2.634 17.129 -10.087 1.00 42.22 87 THR A O 1
ATOM 683 N N . SER A 1 88 ? 2.701 19.208 -9.260 1.00 47.34 88 SER A N 1
ATOM 684 C CA . SER A 1 88 ? 2.184 19.918 -10.444 1.00 47.34 88 SER A CA 1
ATOM 685 C C . SER A 1 88 ? 2.887 19.577 -11.769 1.00 47.34 88 SER A C 1
ATOM 687 O O . SER A 1 88 ? 2.348 19.858 -12.834 1.00 47.34 88 SER A O 1
ATOM 689 N N . SER A 1 89 ? 4.066 18.955 -11.715 1.00 49.59 89 SER A N 1
ATOM 690 C CA . SER A 1 89 ? 4.865 18.554 -12.879 1.00 49.59 89 SER A CA 1
ATOM 691 C C . SER A 1 89 ? 4.665 17.094 -13.325 1.00 49.59 89 SER A C 1
ATOM 693 O O . SER A 1 89 ? 5.253 16.699 -14.327 1.00 49.59 89 SER A O 1
ATOM 695 N N . LEU A 1 90 ? 3.888 16.275 -12.599 1.00 52.28 90 LEU A N 1
ATOM 696 C CA . LEU A 1 90 ? 3.712 14.830 -12.855 1.00 52.28 90 LEU A CA 1
ATOM 697 C C . LEU A 1 90 ? 2.329 14.479 -13.436 1.00 52.28 90 LEU A C 1
ATOM 699 O O . LEU A 1 90 ? 1.876 13.345 -13.314 1.00 52.28 90 LEU A O 1
ATOM 703 N N . THR A 1 91 ? 1.643 15.439 -14.060 1.00 57.03 91 THR A N 1
ATOM 704 C CA . THR A 1 91 ? 0.234 15.308 -14.477 1.00 57.03 91 THR A CA 1
ATOM 705 C C . THR A 1 91 ? -0.031 14.210 -15.509 1.00 57.03 91 THR A C 1
ATOM 707 O O . THR A 1 91 ? -1.180 13.812 -15.660 1.00 57.03 91 THR A O 1
ATOM 710 N N . THR A 1 92 ? 1.000 13.668 -16.169 1.00 65.06 92 THR A N 1
ATOM 711 C CA . THR A 1 92 ? 0.913 12.400 -16.910 1.00 65.06 92 THR A CA 1
ATOM 712 C C . THR A 1 92 ? 2.240 11.637 -16.812 1.00 65.06 92 THR A C 1
ATOM 714 O O . THR A 1 92 ? 3.290 12.150 -17.200 1.00 65.06 92 THR A O 1
ATOM 717 N N . LEU A 1 93 ? 2.223 10.397 -16.313 1.00 77.31 93 LEU A N 1
ATOM 718 C CA . LEU A 1 93 ? 3.378 9.490 -16.362 1.00 77.31 93 LEU A CA 1
ATOM 719 C C . LEU A 1 93 ? 3.511 8.873 -17.767 1.00 77.31 93 LEU A C 1
ATOM 721 O O . LEU A 1 93 ? 3.373 7.669 -17.951 1.00 77.31 93 LEU A O 1
ATOM 725 N N . SER A 1 94 ? 3.743 9.720 -18.771 1.00 80.94 94 SER A N 1
ATOM 726 C CA . SER A 1 94 ? 3.786 9.346 -20.194 1.00 80.94 94 SER A CA 1
ATOM 727 C C . SER A 1 94 ? 5.204 9.289 -20.779 1.00 80.94 94 SER A C 1
ATOM 729 O O . SER A 1 94 ? 5.385 8.915 -21.936 1.00 80.94 94 SER A O 1
ATOM 731 N N . SER A 1 95 ? 6.227 9.643 -19.993 1.00 88.44 95 SER A N 1
ATOM 732 C CA . SER A 1 95 ? 7.629 9.674 -20.423 1.00 88.44 95 SER A CA 1
ATOM 733 C C . SER A 1 95 ? 8.567 9.034 -19.399 1.00 88.44 95 SER A C 1
ATOM 735 O O . SER A 1 95 ? 8.258 8.944 -18.211 1.00 88.44 95 SER A O 1
ATOM 737 N N . LEU A 1 96 ? 9.748 8.610 -19.857 1.00 88.69 96 LEU A N 1
ATOM 738 C CA . LEU A 1 96 ? 10.772 8.018 -18.991 1.00 88.69 96 LEU A CA 1
ATOM 739 C C . LEU A 1 96 ? 11.286 9.008 -17.933 1.00 88.69 96 LEU A C 1
ATOM 741 O O . LEU A 1 96 ? 11.434 8.649 -16.769 1.00 88.69 96 LEU A O 1
ATOM 745 N N . GLU A 1 97 ? 11.481 10.269 -18.327 1.00 88.12 97 GLU A N 1
ATOM 746 C CA . GLU A 1 97 ? 11.911 11.354 -17.436 1.00 88.12 97 GLU A CA 1
ATOM 747 C C . GLU A 1 97 ? 10.883 11.613 -16.319 1.00 88.12 97 GLU A C 1
ATOM 749 O O . GLU A 1 97 ? 11.248 11.917 -15.183 1.00 88.12 97 GLU A O 1
ATOM 754 N N . ALA A 1 98 ? 9.585 11.450 -16.605 1.00 88.56 98 ALA A N 1
ATOM 755 C CA . ALA A 1 98 ? 8.542 11.561 -15.588 1.00 88.56 98 ALA A CA 1
ATOM 756 C C . ALA A 1 98 ? 8.647 10.438 -14.544 1.00 88.56 98 ALA A C 1
ATOM 758 O O . ALA A 1 98 ? 8.475 10.693 -13.353 1.00 88.56 98 ALA A O 1
ATOM 759 N N . PHE A 1 99 ? 8.987 9.217 -14.968 1.00 90.94 99 PHE A N 1
ATOM 760 C CA . PHE A 1 99 ? 9.232 8.092 -14.061 1.00 90.94 99 PHE A CA 1
ATOM 761 C C . PHE A 1 99 ? 10.517 8.246 -13.242 1.00 90.94 99 PHE A C 1
ATOM 763 O O . PHE A 1 99 ? 10.546 7.840 -12.082 1.00 90.94 99 PHE A O 1
ATOM 770 N N . GLU A 1 100 ? 11.559 8.853 -13.805 1.00 90.38 100 GLU A N 1
ATOM 771 C CA . GLU A 1 100 ? 12.775 9.199 -13.064 1.00 90.38 100 GLU A CA 1
ATOM 772 C C . GLU A 1 100 ? 12.475 10.223 -11.963 1.00 90.38 100 GLU A C 1
ATOM 774 O O . GLU A 1 100 ? 12.729 9.964 -10.785 1.00 90.38 100 GLU A O 1
ATOM 779 N N . LYS A 1 101 ? 11.798 11.325 -12.315 1.00 90.81 101 LYS A N 1
ATOM 780 C CA . LYS A 1 101 ? 11.349 12.334 -11.344 1.00 90.81 101 LYS A CA 1
ATOM 781 C C . LYS A 1 101 ? 10.435 11.733 -10.283 1.00 90.81 101 LYS A C 1
ATOM 783 O O . LYS A 1 101 ? 10.613 12.025 -9.103 1.00 90.81 101 LYS A O 1
ATOM 788 N N . LEU A 1 102 ? 9.474 10.895 -10.674 1.00 92.81 102 LEU A N 1
ATOM 789 C CA . LEU A 1 102 ? 8.604 10.173 -9.744 1.00 92.81 102 LEU A CA 1
ATOM 790 C C . LEU A 1 102 ? 9.435 9.372 -8.741 1.00 92.81 102 LEU A C 1
ATOM 792 O O . LEU A 1 102 ? 9.200 9.461 -7.539 1.00 92.81 102 LEU A O 1
ATOM 796 N N . LEU A 1 103 ? 10.410 8.604 -9.224 1.00 92.00 103 LEU A N 1
ATOM 797 C CA . LEU A 1 103 ? 11.228 7.751 -8.377 1.00 92.00 103 LEU A CA 1
ATOM 798 C C . LEU A 1 103 ? 12.073 8.564 -7.390 1.00 92.00 103 LEU A C 1
ATOM 800 O O . LEU A 1 103 ? 12.208 8.163 -6.234 1.00 92.00 103 LEU A O 1
ATOM 804 N N . ASP A 1 104 ? 12.584 9.721 -7.802 1.00 92.56 104 ASP A N 1
ATOM 805 C CA . ASP A 1 104 ? 13.295 10.635 -6.907 1.00 92.56 104 ASP A CA 1
ATOM 806 C C . ASP A 1 104 ? 12.377 11.219 -5.829 1.00 92.56 104 ASP A C 1
ATOM 808 O O . ASP A 1 104 ? 12.746 11.226 -4.649 1.00 92.56 104 ASP A O 1
ATOM 812 N N . HIS A 1 105 ? 11.144 11.594 -6.186 1.00 90.62 105 HIS A N 1
ATOM 813 C CA . HIS A 1 105 ? 10.136 11.995 -5.201 1.00 90.62 105 HIS A CA 1
ATOM 814 C C . HIS A 1 105 ? 9.817 10.841 -4.243 1.00 90.62 105 HIS A C 1
ATOM 816 O O . HIS A 1 105 ? 9.804 11.039 -3.031 1.00 90.62 105 HIS A O 1
ATOM 822 N N . MET A 1 106 ? 9.653 9.613 -4.743 1.00 94.06 106 MET A N 1
ATOM 823 C CA . MET A 1 106 ? 9.407 8.439 -3.899 1.00 94.06 106 MET A CA 1
ATOM 824 C C . MET A 1 106 ? 10.585 8.115 -2.966 1.00 94.06 106 MET A C 1
ATOM 826 O O . MET A 1 106 ? 10.391 7.644 -1.849 1.00 94.06 106 MET A O 1
ATOM 830 N N . ARG A 1 107 ? 11.831 8.364 -3.375 1.00 92.69 107 ARG A N 1
ATOM 831 C CA . ARG A 1 107 ? 12.998 8.157 -2.499 1.00 92.69 107 ARG A CA 1
ATOM 832 C C . ARG A 1 107 ? 13.065 9.193 -1.375 1.00 92.69 107 ARG A C 1
ATOM 834 O O . ARG A 1 107 ? 13.499 8.852 -0.272 1.00 92.69 107 ARG A O 1
ATOM 841 N N . ALA A 1 108 ? 12.654 10.429 -1.655 1.00 90.62 108 ALA A N 1
ATOM 842 C CA . ALA A 1 108 ? 12.674 11.539 -0.706 1.00 90.62 108 ALA A CA 1
ATOM 843 C C . ALA A 1 108 ? 11.434 11.599 0.207 1.00 90.62 108 ALA A C 1
ATOM 845 O O . ALA A 1 108 ? 11.509 12.182 1.291 1.00 90.62 108 ALA A O 1
ATOM 846 N N . GLU A 1 109 ? 10.314 11.005 -0.210 1.00 91.69 109 GLU A N 1
ATOM 847 C CA . GLU A 1 109 ? 9.032 11.088 0.488 1.00 91.69 109 GLU A CA 1
ATOM 848 C C . GLU A 1 109 ? 9.033 10.338 1.830 1.00 91.69 109 GLU A C 1
ATOM 850 O O . GLU A 1 109 ? 9.450 9.180 1.946 1.00 91.69 109 GLU A O 1
ATOM 855 N N . LYS A 1 110 ? 8.520 11.019 2.858 1.00 87.25 110 LYS A N 1
ATOM 856 C CA . LYS A 1 110 ? 8.485 10.545 4.251 1.00 87.25 110 LYS A CA 1
ATOM 857 C C . LYS A 1 110 ? 7.067 10.442 4.807 1.00 87.25 110 LYS A C 1
ATOM 859 O O . LYS A 1 110 ? 6.858 9.713 5.768 1.00 87.25 110 LYS A O 1
ATOM 864 N N . SER A 1 111 ? 6.112 11.161 4.226 1.00 84.38 111 SER A N 1
ATOM 865 C CA . SER A 1 111 ? 4.726 11.237 4.681 1.00 84.38 111 SER A CA 1
ATOM 866 C C . SER A 1 111 ? 3.855 10.169 4.023 1.00 84.38 111 SER A C 1
ATOM 868 O O . SER A 1 111 ? 3.934 9.945 2.818 1.00 84.38 111 SER A O 1
ATOM 870 N N . PHE A 1 112 ? 2.954 9.546 4.782 1.00 83.88 112 PHE A N 1
ATOM 871 C CA . PHE A 1 112 ? 2.036 8.542 4.230 1.00 83.88 112 PHE A CA 1
ATOM 872 C C . PHE A 1 112 ? 1.072 9.095 3.183 1.00 83.88 112 PHE A C 1
ATOM 874 O O . PHE A 1 112 ? 0.731 8.398 2.225 1.00 83.88 112 PHE A O 1
ATOM 881 N N . THR A 1 113 ? 0.670 10.357 3.324 1.00 80.62 113 THR A N 1
ATOM 882 C CA . THR A 1 113 ? -0.151 11.049 2.327 1.00 80.62 113 THR A CA 1
ATOM 883 C C . THR A 1 113 ? 0.602 11.205 1.011 1.00 80.62 113 THR A C 1
ATOM 885 O O . THR A 1 113 ? 0.071 10.851 -0.040 1.00 80.62 113 THR A O 1
ATOM 888 N N . GLY A 1 114 ? 1.854 11.667 1.052 1.00 82.12 114 GLY A N 1
ATOM 889 C CA . GLY A 1 114 ? 2.678 11.784 -0.148 1.00 82.12 114 GLY A CA 1
ATOM 890 C C . GLY A 1 114 ? 2.968 10.425 -0.784 1.00 82.12 114 GLY A C 1
ATOM 891 O O . GLY A 1 114 ? 2.804 10.271 -1.993 1.00 82.12 114 GLY A O 1
ATOM 892 N N . GLN A 1 115 ? 3.261 9.401 0.028 1.00 89.75 115 GLN A N 1
ATOM 893 C CA . GLN A 1 115 ? 3.411 8.023 -0.455 1.00 89.75 115 GLN A CA 1
ATOM 894 C C . GLN A 1 115 ? 2.151 7.544 -1.185 1.00 89.75 115 GLN A C 1
ATOM 896 O O . GLN A 1 115 ? 2.245 6.983 -2.275 1.00 89.75 115 GLN A O 1
ATOM 901 N N . SER A 1 116 ? 0.968 7.812 -0.622 1.00 83.50 116 SER A N 1
ATOM 902 C CA . SER A 1 116 ? -0.311 7.433 -1.231 1.00 83.50 116 SER A CA 1
ATOM 903 C C . SER A 1 116 ? -0.547 8.137 -2.565 1.00 83.50 116 SER A C 1
ATOM 905 O O . SER A 1 116 ? -0.909 7.489 -3.544 1.00 83.50 116 SER A O 1
ATOM 907 N N . ASN A 1 117 ? -0.272 9.440 -2.630 1.00 86.75 117 ASN A N 1
ATOM 908 C CA . ASN A 1 117 ? -0.423 10.221 -3.856 1.00 86.75 117 ASN A CA 1
ATOM 909 C C . ASN A 1 117 ? 0.511 9.714 -4.966 1.00 86.75 117 ASN A C 1
ATOM 911 O O . ASN A 1 117 ? 0.085 9.546 -6.104 1.00 86.75 117 ASN A O 1
ATOM 915 N N . LEU A 1 118 ? 1.772 9.417 -4.638 1.00 91.94 118 LEU A N 1
ATOM 916 C CA . LEU A 1 118 ? 2.753 8.897 -5.598 1.00 91.94 118 LEU A CA 1
ATOM 917 C C . LEU A 1 118 ? 2.398 7.480 -6.077 1.00 91.94 118 LEU A C 1
ATOM 919 O O . LEU A 1 118 ? 2.549 7.171 -7.257 1.00 91.94 118 LEU A O 1
ATOM 923 N N . LEU A 1 119 ? 1.885 6.624 -5.187 1.00 91.31 119 LEU A N 1
ATOM 924 C CA . LEU A 1 119 ? 1.385 5.294 -5.555 1.00 91.31 119 LEU A CA 1
ATOM 925 C C . LEU A 1 119 ? 0.176 5.368 -6.481 1.00 91.31 119 LEU A C 1
ATOM 927 O O . LEU A 1 119 ? 0.043 4.531 -7.371 1.00 91.31 119 LEU A O 1
ATOM 931 N N . GLN A 1 120 ? -0.696 6.354 -6.282 1.00 87.06 120 GLN A N 1
ATOM 932 C CA . GLN A 1 120 ? -1.844 6.546 -7.150 1.00 87.06 120 GLN A CA 1
ATOM 933 C C . GLN A 1 120 ? -1.414 6.895 -8.579 1.00 87.06 120 GLN A C 1
ATOM 935 O O . GLN A 1 120 ? -1.955 6.316 -9.515 1.00 87.06 120 GLN A O 1
ATOM 940 N N . LEU A 1 121 ? -0.367 7.709 -8.754 1.00 89.44 121 LEU A N 1
ATOM 941 C CA . LEU A 1 121 ? 0.202 7.966 -10.082 1.00 89.44 121 LEU A CA 1
ATOM 942 C C . LEU A 1 121 ? 0.671 6.667 -10.763 1.00 89.44 121 LEU A C 1
ATOM 944 O O . LEU A 1 121 ? 0.399 6.462 -11.940 1.00 89.44 121 LEU A O 1
ATOM 948 N N . ILE A 1 122 ? 1.318 5.752 -10.027 1.00 90.12 122 ILE A N 1
ATOM 949 C CA . ILE A 1 122 ? 1.743 4.441 -10.566 1.00 90.12 122 ILE A CA 1
ATOM 950 C C . ILE A 1 122 ? 0.546 3.575 -10.979 1.00 90.12 122 ILE A C 1
ATOM 952 O O . ILE A 1 122 ? 0.636 2.828 -11.951 1.00 90.12 122 ILE A O 1
ATOM 956 N N . LEU A 1 123 ? -0.555 3.636 -10.228 1.00 86.56 123 LEU A N 1
ATOM 957 C CA . LEU A 1 123 ? -1.777 2.881 -10.518 1.00 86.56 123 LEU A CA 1
ATOM 958 C C . LEU A 1 123 ? -2.555 3.443 -11.711 1.00 86.56 123 LEU A C 1
ATOM 960 O O . LEU A 1 123 ? -3.253 2.688 -12.379 1.00 86.56 123 LEU A O 1
ATOM 964 N N . GLU A 1 124 ? -2.446 4.744 -11.964 1.00 86.50 124 GLU A N 1
ATOM 965 C CA . GLU A 1 124 ? -3.073 5.418 -13.105 1.00 86.50 124 GLU A CA 1
ATOM 966 C C . GLU A 1 124 ? -2.211 5.354 -14.378 1.00 86.50 124 GLU A C 1
ATOM 968 O O . GLU A 1 124 ? -2.707 5.625 -15.469 1.00 86.50 124 GLU A O 1
ATOM 973 N N . ALA A 1 125 ? -0.931 4.986 -14.267 1.00 86.69 125 ALA A N 1
ATOM 974 C CA . ALA A 1 125 ? -0.013 4.936 -15.399 1.00 86.69 125 ALA A CA 1
ATOM 975 C C . ALA A 1 125 ? -0.243 3.716 -16.305 1.00 86.69 125 ALA A C 1
ATOM 977 O O . ALA A 1 125 ? -0.086 2.575 -15.884 1.00 86.69 125 ALA A O 1
ATOM 978 N N . ASP A 1 1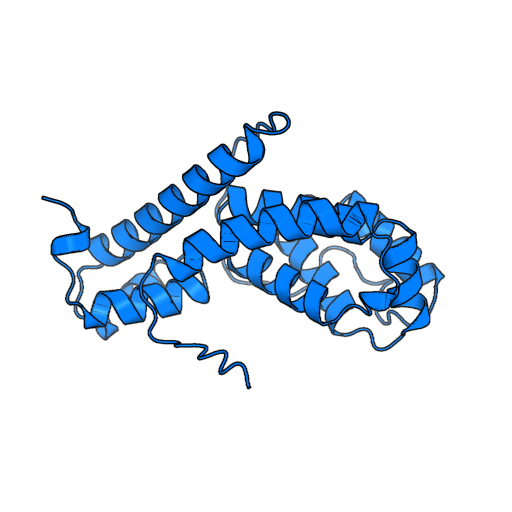26 ? -0.478 3.949 -17.592 1.00 84.25 126 ASP A N 1
ATOM 979 C CA . ASP A 1 126 ? -0.594 2.919 -18.633 1.00 84.25 126 ASP A CA 1
ATOM 980 C C . ASP A 1 126 ? 0.693 2.753 -19.473 1.00 84.25 126 ASP A C 1
ATOM 982 O O . ASP A 1 126 ? 0.797 1.882 -20.343 1.00 84.25 126 ASP A O 1
ATOM 986 N N . PHE A 1 127 ? 1.722 3.554 -19.187 1.00 88.94 127 PHE A N 1
ATOM 987 C CA . PHE A 1 127 ? 2.976 3.572 -19.933 1.00 88.94 127 PHE A CA 1
ATOM 988 C C . PHE A 1 127 ? 3.935 2.444 -19.509 1.00 88.94 127 PHE A C 1
ATOM 990 O O . PHE A 1 127 ? 4.831 2.615 -18.676 1.00 88.94 127 PHE A O 1
ATOM 997 N N . VAL A 1 128 ? 3.778 1.272 -20.134 1.00 88.38 128 VAL A N 1
ATOM 998 C CA . VAL A 1 128 ? 4.558 0.049 -19.847 1.00 88.38 128 VAL A CA 1
ATOM 999 C C . VAL A 1 128 ? 6.086 0.250 -19.836 1.00 88.38 128 VAL A C 1
ATOM 1001 O O . VAL A 1 128 ? 6.726 -0.271 -18.917 1.00 88.38 128 VAL A O 1
ATOM 1004 N N . PRO A 1 129 ? 6.717 0.989 -20.776 1.00 90.25 129 PRO A N 1
ATOM 1005 C CA . PRO A 1 129 ? 8.162 1.228 -20.725 1.00 90.25 129 PRO A CA 1
ATOM 1006 C C . PRO A 1 129 ? 8.601 1.972 -19.458 1.00 90.25 129 PRO A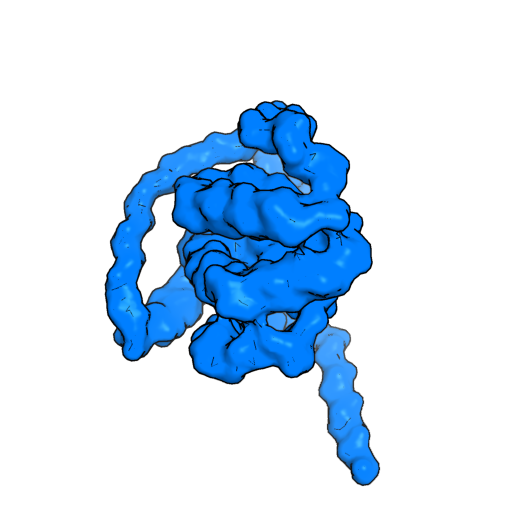 C 1
ATOM 1008 O O . PRO A 1 129 ? 9.636 1.644 -18.880 1.00 90.25 129 PRO A O 1
ATOM 1011 N N . GLY A 1 130 ? 7.792 2.921 -18.984 1.00 90.19 130 GLY A N 1
ATOM 1012 C CA . GLY A 1 130 ? 8.040 3.636 -17.735 1.00 90.19 130 GLY A CA 1
ATOM 1013 C C . GLY A 1 130 ? 7.884 2.744 -16.504 1.00 90.19 130 GLY A C 1
ATOM 1014 O O . GLY A 1 130 ? 8.738 2.763 -15.619 1.00 90.19 130 GLY A O 1
ATOM 1015 N N . LEU A 1 131 ? 6.868 1.873 -16.482 1.00 89.88 131 LEU A N 1
ATOM 1016 C CA . LEU A 1 131 ? 6.705 0.875 -15.416 1.00 89.88 131 LEU A CA 1
ATOM 1017 C C . LEU A 1 131 ? 7.871 -0.123 -15.380 1.00 89.88 131 LEU A C 1
ATOM 1019 O O . LEU A 1 131 ? 8.316 -0.511 -14.301 1.00 89.88 131 LEU A O 1
ATOM 1023 N N . ARG A 1 132 ? 8.412 -0.521 -16.540 1.00 89.25 132 ARG A N 1
ATOM 1024 C CA . ARG A 1 132 ? 9.627 -1.348 -16.599 1.00 89.25 132 ARG A CA 1
ATOM 1025 C C . ARG A 1 132 ? 10.830 -0.595 -16.035 1.00 89.25 132 ARG A C 1
ATOM 1027 O O . ARG A 1 132 ? 11.515 -1.122 -15.163 1.00 89.25 132 ARG A O 1
ATOM 1034 N N . PHE A 1 133 ? 11.045 0.643 -16.472 1.00 92.00 133 PHE A N 1
ATOM 1035 C CA . PHE A 1 133 ? 12.122 1.488 -15.959 1.00 92.00 133 PHE A CA 1
ATOM 1036 C C . PHE A 1 133 ? 12.035 1.669 -14.441 1.00 92.00 133 PHE A C 1
ATOM 1038 O O . PHE A 1 133 ? 13.045 1.571 -13.747 1.00 92.00 133 PHE A O 1
ATOM 1045 N N . PHE A 1 134 ? 10.832 1.858 -13.902 1.00 92.38 134 PHE A N 1
ATOM 1046 C CA . PHE A 1 134 ? 10.603 1.922 -12.462 1.00 92.38 134 PHE A CA 1
ATOM 1047 C C . PHE A 1 134 ? 11.104 0.663 -11.734 1.00 92.38 134 PHE A C 1
ATOM 1049 O O . PHE A 1 134 ? 11.765 0.766 -10.697 1.00 92.38 134 PHE A O 1
ATOM 1056 N N . LEU A 1 135 ? 10.834 -0.530 -12.278 1.00 89.62 135 LEU A N 1
ATOM 1057 C CA . LEU A 1 135 ? 11.296 -1.799 -11.706 1.00 89.62 135 LEU A CA 1
ATOM 1058 C C . LEU A 1 135 ? 12.824 -1.944 -11.772 1.00 89.62 135 LEU A C 1
ATOM 1060 O O . LEU A 1 135 ? 13.441 -2.339 -10.779 1.00 89.62 135 LEU A O 1
ATOM 1064 N N . GLU A 1 136 ? 13.425 -1.598 -12.910 1.00 88.50 136 GLU A N 1
ATOM 1065 C CA . GLU A 1 136 ? 14.871 -1.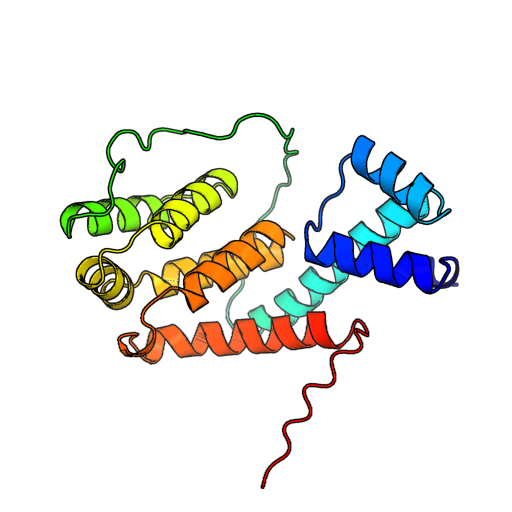696 -13.155 1.00 88.50 136 GLU A CA 1
ATOM 1066 C C . GLU A 1 136 ? 15.676 -0.717 -12.284 1.00 88.50 136 GLU A C 1
ATOM 1068 O O . GLU A 1 136 ? 16.750 -1.061 -11.794 1.00 88.50 136 GLU A O 1
ATOM 1073 N N . ASN A 1 137 ? 15.125 0.465 -11.993 1.00 88.88 137 ASN A N 1
ATOM 1074 C CA . ASN A 1 137 ? 15.800 1.520 -11.224 1.00 88.88 137 ASN A CA 1
ATOM 1075 C C . ASN A 1 137 ? 15.553 1.445 -9.706 1.00 88.88 137 ASN A C 1
ATOM 1077 O O . ASN A 1 137 ? 15.833 2.383 -8.950 1.00 88.88 137 ASN A O 1
ATOM 1081 N N . GLY A 1 138 ? 15.056 0.304 -9.225 1.00 86.38 138 GLY A N 1
ATOM 1082 C CA . GLY A 1 138 ? 14.917 0.031 -7.796 1.00 86.38 138 GLY A CA 1
ATOM 1083 C C . GLY A 1 138 ? 13.618 0.538 -7.169 1.00 86.38 138 GLY A C 1
ATOM 1084 O O . GLY A 1 138 ? 13.540 0.605 -5.941 1.00 86.38 138 GLY A O 1
ATOM 1085 N N . GLY A 1 139 ? 12.583 0.825 -7.961 1.00 91.06 139 GLY A N 1
ATOM 1086 C CA . GLY A 1 139 ? 11.246 1.164 -7.465 1.00 91.06 139 GLY A CA 1
ATOM 1087 C C . GLY A 1 139 ? 10.685 0.122 -6.493 1.00 91.06 139 GLY A C 1
ATOM 1088 O O . GLY A 1 139 ? 10.139 0.473 -5.449 1.00 91.06 139 GLY A O 1
ATOM 1089 N N . LEU A 1 140 ? 10.951 -1.168 -6.733 1.00 90.12 140 LEU A N 1
ATOM 1090 C CA . LEU A 1 140 ? 10.578 -2.245 -5.806 1.00 90.12 140 LEU A CA 1
ATOM 1091 C C . LEU A 1 140 ? 11.232 -2.133 -4.426 1.00 90.12 140 LEU A C 1
ATOM 1093 O O . LEU A 1 140 ? 10.612 -2.507 -3.435 1.00 90.12 140 LEU A O 1
ATOM 1097 N N . ARG A 1 141 ? 12.461 -1.609 -4.326 1.00 87.62 141 ARG A N 1
ATOM 1098 C CA . ARG A 1 141 ? 13.119 -1.405 -3.024 1.00 87.62 141 ARG A CA 1
ATOM 1099 C C . ARG A 1 141 ? 12.416 -0.309 -2.230 1.00 87.62 141 ARG A C 1
ATOM 1101 O O . ARG A 1 141 ? 12.255 -0.445 -1.020 1.00 87.62 141 ARG A O 1
ATOM 1108 N N . VAL A 1 142 ? 11.978 0.750 -2.915 1.00 92.75 142 VAL A N 1
ATOM 1109 C CA . VAL A 1 142 ? 11.198 1.830 -2.299 1.00 92.75 142 VAL A CA 1
ATOM 1110 C C . VAL A 1 142 ? 9.849 1.294 -1.824 1.00 92.75 142 VAL A C 1
ATOM 1112 O O . VAL A 1 142 ? 9.498 1.493 -0.665 1.00 92.75 142 VAL A O 1
ATOM 1115 N N . LEU A 1 143 ? 9.154 0.511 -2.658 1.00 91.19 143 LEU A N 1
ATOM 1116 C CA . LEU A 1 143 ? 7.899 -0.140 -2.272 1.00 91.19 143 LEU A CA 1
ATOM 1117 C C . LEU A 1 143 ? 8.075 -1.115 -1.104 1.00 91.19 143 LEU A C 1
ATOM 1119 O O . LEU A 1 143 ? 7.247 -1.122 -0.204 1.00 91.19 143 LEU A O 1
ATOM 1123 N N . ALA A 1 144 ? 9.153 -1.901 -1.064 1.00 84.56 144 ALA A N 1
ATOM 1124 C CA . ALA A 1 144 ? 9.439 -2.798 0.057 1.00 84.56 144 ALA A CA 1
ATOM 1125 C C . ALA A 1 144 ? 9.685 -2.030 1.363 1.00 84.56 144 ALA A C 1
ATOM 1127 O O . ALA A 1 144 ? 9.182 -2.420 2.421 1.00 84.56 144 ALA A O 1
ATOM 1128 N N . LYS A 1 145 ? 10.424 -0.916 1.286 1.00 88.50 145 LYS A N 1
ATOM 1129 C CA . LYS A 1 145 ? 10.653 -0.016 2.420 1.00 88.50 145 LYS A CA 1
ATOM 1130 C C . LYS A 1 145 ? 9.333 0.570 2.919 1.00 88.50 145 LYS A C 1
ATOM 1132 O O . LYS A 1 145 ? 9.039 0.448 4.104 1.00 88.50 145 LYS A O 1
ATOM 1137 N N . TRP A 1 146 ? 8.530 1.150 2.029 1.00 91.75 146 TRP A N 1
ATOM 1138 C CA . TRP A 1 146 ? 7.225 1.714 2.382 1.00 91.75 146 TRP A CA 1
ATOM 1139 C C . TRP A 1 146 ? 6.253 0.655 2.885 1.00 91.75 146 TRP A C 1
ATOM 1141 O O . TRP A 1 146 ? 5.525 0.919 3.827 1.00 91.75 146 TRP A O 1
ATOM 1151 N N . LEU A 1 147 ? 6.268 -0.561 2.334 1.00 85.81 147 LEU A N 1
ATOM 1152 C CA . LEU A 1 147 ? 5.419 -1.659 2.798 1.00 85.81 147 LEU A CA 1
ATOM 1153 C C . LEU A 1 147 ? 5.773 -2.051 4.230 1.00 85.81 147 LEU A C 1
ATOM 1155 O O . LEU A 1 147 ? 4.884 -2.264 5.049 1.00 85.81 147 LEU A O 1
ATOM 1159 N N . THR A 1 148 ? 7.070 -2.117 4.531 1.00 81.81 148 THR A N 1
ATOM 1160 C CA . THR A 1 148 ? 7.562 -2.401 5.882 1.00 81.81 148 THR A CA 1
ATOM 1161 C C . THR A 1 148 ? 7.171 -1.281 6.840 1.00 81.81 148 THR A C 1
ATOM 1163 O O . THR A 1 148 ? 6.627 -1.567 7.902 1.00 81.81 148 THR A O 1
ATOM 1166 N N . GLN A 1 149 ? 7.380 -0.022 6.443 1.00 81.31 149 GLN A N 1
ATOM 1167 C CA . GLN A 1 149 ? 7.052 1.150 7.254 1.00 81.31 149 GLN A CA 1
ATOM 1168 C C . GLN A 1 149 ? 5.541 1.264 7.507 1.00 81.31 149 GLN A C 1
ATOM 1170 O O . GLN A 1 149 ? 5.104 1.380 8.648 1.00 81.31 149 GLN A O 1
ATOM 1175 N N . ALA A 1 150 ? 4.730 1.162 6.455 1.00 80.12 150 ALA A N 1
ATOM 1176 C CA . ALA A 1 150 ? 3.277 1.202 6.537 1.00 80.12 150 ALA A CA 1
ATOM 1177 C C . ALA A 1 150 ? 2.728 0.041 7.374 1.00 80.12 150 ALA A C 1
ATOM 1179 O O . ALA A 1 150 ? 1.767 0.217 8.113 1.00 80.12 150 ALA A O 1
ATOM 1180 N N . ALA A 1 151 ? 3.340 -1.143 7.302 1.00 72.94 151 ALA A N 1
ATOM 1181 C CA . ALA A 1 151 ? 2.961 -2.255 8.164 1.00 72.94 151 ALA A CA 1
ATOM 1182 C C . ALA A 1 151 ? 3.380 -2.027 9.629 1.00 72.94 151 ALA A C 1
ATOM 1184 O O . ALA A 1 151 ? 2.623 -2.386 10.527 1.00 72.94 151 ALA A O 1
ATOM 1185 N N . SER A 1 152 ? 4.550 -1.430 9.892 1.00 69.06 152 SER A N 1
ATOM 1186 C CA . SER A 1 152 ? 5.019 -1.149 11.259 1.00 69.06 152 SER A CA 1
ATOM 1187 C C . SER A 1 152 ? 4.269 -0.011 11.949 1.00 69.06 152 SER A C 1
ATOM 1189 O O . SER A 1 152 ? 4.104 -0.043 13.166 1.00 69.06 152 SER A O 1
ATOM 1191 N N . GLU A 1 153 ? 3.828 0.982 11.178 1.00 70.50 153 GLU A N 1
ATOM 1192 C CA . GLU A 1 153 ? 3.092 2.159 11.655 1.00 70.50 153 GLU A CA 1
ATOM 1193 C C . GLU A 1 153 ? 1.576 2.011 11.492 1.00 70.50 153 GLU A C 1
ATOM 1195 O O . GLU A 1 153 ? 0.849 2.998 11.602 1.00 70.50 153 GLU A O 1
ATOM 1200 N N . GLU A 1 154 ? 1.106 0.785 11.226 1.00 68.94 154 GLU A N 1
ATOM 1201 C CA . GLU A 1 154 ? -0.322 0.463 11.166 1.00 68.94 154 GLU A CA 1
ATOM 1202 C C . GLU A 1 154 ? -1.056 1.435 10.231 1.00 68.94 154 GLU A C 1
ATOM 1204 O O . GLU A 1 154 ? -1.955 2.185 10.611 1.00 68.94 154 GLU A O 1
ATOM 1209 N N . GLN A 1 155 ? -0.584 1.458 8.987 1.00 68.94 155 GLN A N 1
ATOM 1210 C CA . GLN A 1 155 ? -1.203 2.148 7.867 1.00 68.94 155 GLN A CA 1
ATOM 1211 C C . GLN A 1 155 ? -1.681 1.113 6.854 1.00 68.94 155 GLN A C 1
ATOM 1213 O O . GLN A 1 155 ? -1.191 1.030 5.725 1.00 68.94 155 GLN A O 1
ATOM 1218 N N . THR A 1 156 ? -2.647 0.282 7.235 1.00 70.00 156 THR A N 1
ATOM 1219 C CA . THR A 1 156 ? -3.151 -0.801 6.383 1.00 70.00 156 THR A CA 1
ATOM 1220 C C . THR A 1 156 ? -3.714 -0.291 5.059 1.00 70.00 156 THR A C 1
ATOM 1222 O O . THR A 1 156 ? -3.654 -1.004 4.058 1.00 70.00 156 THR A O 1
ATOM 1225 N N . SER A 1 157 ? -4.238 0.940 5.016 1.00 74.56 157 SER A N 1
ATOM 1226 C CA . SER A 1 157 ? -4.728 1.556 3.774 1.00 74.56 157 SER A CA 1
ATOM 1227 C C . SER A 1 157 ? -3.593 1.762 2.782 1.00 74.56 157 SER A C 1
ATOM 1229 O O . SER A 1 157 ? -3.733 1.435 1.604 1.00 74.56 157 SER A O 1
ATOM 1231 N N . LEU A 1 158 ? -2.441 2.204 3.280 1.00 78.31 158 LEU A N 1
ATOM 1232 C CA . LEU A 1 158 ? -1.226 2.336 2.497 1.00 78.31 158 LEU A CA 1
ATOM 1233 C C . LEU A 1 158 ? -0.622 0.965 2.161 1.00 78.31 158 LEU A C 1
ATOM 1235 O O . LEU A 1 158 ? -0.245 0.748 1.015 1.00 78.31 158 LEU A O 1
ATOM 1239 N N . VAL A 1 159 ? -0.627 -0.002 3.088 1.00 79.81 159 VAL A N 1
ATOM 1240 C CA . VAL A 1 159 ? -0.243 -1.401 2.801 1.00 79.81 159 VAL A CA 1
ATOM 1241 C C . VAL A 1 159 ? -1.064 -1.957 1.635 1.00 79.81 159 VAL A C 1
ATOM 1243 O O . VAL A 1 159 ? -0.501 -2.496 0.686 1.00 79.81 159 VAL A O 1
ATOM 1246 N N . ARG A 1 160 ? -2.391 -1.783 1.650 1.00 76.31 160 ARG A N 1
ATOM 1247 C CA . ARG A 1 160 ? -3.281 -2.200 0.554 1.00 76.31 160 ARG A CA 1
ATOM 1248 C C . ARG A 1 160 ? -2.956 -1.490 -0.751 1.00 76.31 160 ARG A C 1
ATOM 1250 O O . ARG A 1 160 ? -2.966 -2.132 -1.798 1.00 76.31 160 ARG A O 1
ATOM 1257 N N . LEU A 1 161 ? -2.687 -0.190 -0.700 1.00 80.81 161 LEU A N 1
ATOM 1258 C CA . LEU A 1 161 ? -2.340 0.588 -1.884 1.00 80.81 161 LEU A CA 1
ATOM 1259 C C . LEU A 1 161 ? -1.018 0.112 -2.500 1.00 80.81 161 LEU A C 1
ATOM 1261 O O . LEU A 1 161 ? -0.941 -0.080 -3.710 1.00 80.81 161 LEU A O 1
ATOM 1265 N N . ILE A 1 162 ? -0.018 -0.182 -1.666 1.00 85.69 162 ILE A N 1
ATOM 1266 C CA . ILE A 1 162 ? 1.258 -0.756 -2.099 1.00 85.69 162 ILE A CA 1
ATOM 1267 C C . ILE A 1 162 ? 1.046 -2.149 -2.701 1.00 85.69 162 ILE A C 1
ATOM 1269 O O . ILE A 1 162 ? 1.576 -2.434 -3.770 1.00 85.69 162 ILE A O 1
ATOM 1273 N N . LEU A 1 163 ? 0.236 -3.011 -2.074 1.00 83.00 163 LEU A N 1
ATOM 1274 C CA . LEU A 1 163 ? -0.086 -4.333 -2.622 1.00 83.00 163 LEU A CA 1
ATOM 1275 C C . LEU A 1 163 ? -0.813 -4.234 -3.973 1.00 83.00 163 LEU A C 1
ATOM 1277 O O . LEU A 1 163 ? -0.489 -4.985 -4.888 1.00 83.00 163 LEU A O 1
ATOM 1281 N N . LYS A 1 164 ? -1.745 -3.286 -4.131 1.00 81.56 164 LYS A N 1
ATOM 1282 C CA . LYS A 1 164 ? -2.391 -3.003 -5.423 1.00 81.56 164 LYS A CA 1
ATOM 1283 C C . LYS A 1 164 ? -1.373 -2.561 -6.473 1.00 81.56 164 LYS A C 1
ATOM 1285 O O . LYS A 1 164 ? -1.399 -3.084 -7.581 1.00 81.56 164 LYS A O 1
ATOM 1290 N N . ALA A 1 165 ? -0.456 -1.658 -6.123 1.00 87.31 165 ALA A N 1
ATOM 1291 C CA . ALA A 1 165 ? 0.598 -1.215 -7.034 1.00 87.31 165 ALA A CA 1
ATOM 1292 C C . ALA A 1 165 ? 1.510 -2.381 -7.451 1.00 87.31 165 ALA A C 1
ATOM 1294 O O . ALA A 1 165 ? 1.819 -2.526 -8.627 1.00 87.31 165 ALA A O 1
ATOM 1295 N N . LEU A 1 166 ? 1.871 -3.271 -6.521 1.00 86.19 166 LEU A N 1
ATOM 1296 C CA . LEU A 1 166 ? 2.659 -4.472 -6.823 1.00 86.19 166 LEU A CA 1
ATOM 1297 C C . LEU A 1 166 ? 1.949 -5.434 -7.788 1.00 86.19 166 LEU A C 1
ATOM 1299 O O . LEU A 1 166 ? 2.617 -6.057 -8.607 1.00 86.19 166 LEU A O 1
ATOM 1303 N N . LEU A 1 167 ? 0.618 -5.549 -7.714 1.00 82.44 167 LEU A N 1
ATOM 1304 C CA . LEU A 1 167 ? -0.175 -6.351 -8.656 1.00 82.44 167 LEU A CA 1
ATOM 1305 C C . LEU A 1 167 ? -0.324 -5.685 -10.031 1.00 82.44 167 LEU A C 1
ATOM 1307 O O . LEU A 1 167 ? -0.508 -6.385 -11.022 1.00 82.44 167 LEU A O 1
ATOM 1311 N N . HIS A 1 168 ? -0.261 -4.354 -10.085 1.00 84.12 168 HIS A N 1
ATOM 1312 C CA . HIS A 1 168 ? -0.341 -3.583 -11.325 1.00 84.12 168 HIS A CA 1
ATOM 1313 C C . HIS A 1 168 ? 0.971 -3.613 -12.126 1.00 84.12 168 HIS A C 1
ATOM 1315 O O . HIS A 1 168 ? 0.970 -3.534 -13.352 1.00 84.12 168 HIS A O 1
ATOM 1321 N N . LEU A 1 169 ? 2.107 -3.733 -11.438 1.00 87.75 169 LEU A N 1
ATOM 1322 C CA . LEU A 1 169 ? 3.421 -3.686 -12.069 1.00 87.75 169 LEU A CA 1
ATOM 1323 C C . LEU A 1 169 ? 3.704 -4.934 -12.928 1.00 87.75 169 LEU A C 1
ATOM 1325 O O . LEU A 1 169 ? 3.342 -6.051 -12.549 1.00 87.75 169 LEU A O 1
ATOM 1329 N N . PRO A 1 170 ? 4.434 -4.793 -14.055 1.00 84.12 170 PRO A N 1
ATOM 1330 C CA . PRO A 1 170 ? 4.808 -5.913 -14.913 1.00 84.12 170 PRO A CA 1
ATOM 1331 C C . PRO A 1 170 ? 5.962 -6.719 -14.289 1.00 84.12 170 PRO A C 1
ATOM 1333 O O . PRO A 1 170 ? 7.092 -6.700 -14.781 1.00 84.12 170 PRO A O 1
ATOM 1336 N N . MET A 1 171 ? 5.663 -7.447 -13.206 1.00 80.44 171 MET A N 1
ATOM 1337 C CA . MET A 1 171 ? 6.616 -8.150 -12.330 1.00 80.44 171 MET A CA 1
ATOM 1338 C C . MET A 1 171 ? 7.518 -9.164 -13.044 1.00 80.44 171 MET A C 1
ATOM 1340 O O . MET A 1 171 ? 8.572 -9.510 -12.521 1.00 80.44 171 MET A O 1
ATOM 1344 N N . ILE A 1 172 ? 7.162 -9.601 -14.253 1.00 73.62 172 ILE A N 1
ATOM 1345 C CA . ILE A 1 172 ? 8.025 -10.429 -15.109 1.00 73.62 172 ILE A CA 1
ATOM 1346 C C . ILE A 1 172 ? 9.366 -9.748 -15.448 1.00 73.62 172 ILE A C 1
ATOM 1348 O O . ILE A 1 172 ? 10.350 -10.432 -15.706 1.00 73.62 172 ILE A O 1
ATOM 1352 N N . HIS A 1 173 ? 9.424 -8.414 -15.401 1.00 73.69 173 HIS A N 1
ATOM 1353 C CA . HIS A 1 173 ? 10.643 -7.633 -15.642 1.00 73.69 173 HIS A CA 1
ATOM 1354 C C . HIS A 1 173 ? 11.349 -7.207 -14.349 1.00 73.69 173 HIS A C 1
ATOM 1356 O O . HIS A 1 173 ? 12.321 -6.456 -14.387 1.00 73.69 173 HIS A O 1
ATOM 1362 N N . ALA A 1 174 ? 10.855 -7.640 -13.188 1.00 79.19 174 ALA A N 1
ATOM 1363 C CA . ALA A 1 174 ? 11.467 -7.301 -11.918 1.00 79.19 174 ALA A CA 1
ATOM 1364 C C . ALA A 1 174 ? 12.782 -8.061 -11.718 1.00 79.19 174 ALA A C 1
ATO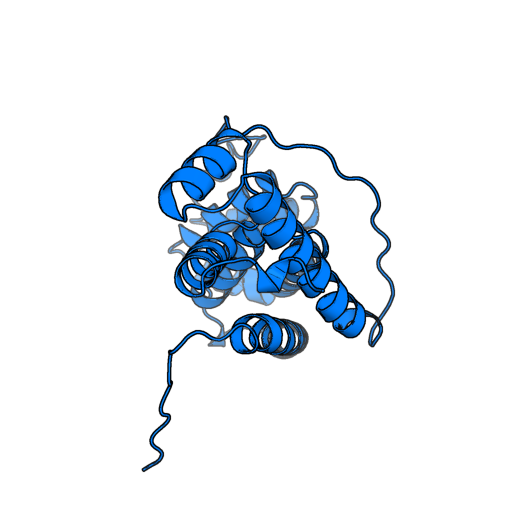M 1366 O O . ALA A 1 174 ? 12.862 -9.272 -11.922 1.00 79.19 174 ALA A O 1
ATOM 1367 N N . ILE A 1 175 ? 13.803 -7.363 -11.219 1.00 76.69 175 ILE A N 1
ATOM 1368 C CA . ILE A 1 175 ? 15.064 -7.989 -10.820 1.00 76.69 175 ILE A CA 1
ATOM 1369 C C . ILE A 1 175 ? 14.786 -8.932 -9.631 1.00 76.69 175 ILE A C 1
ATOM 1371 O O . ILE A 1 175 ? 14.342 -8.453 -8.580 1.00 76.69 175 ILE A O 1
ATOM 1375 N N . PRO A 1 176 ? 15.088 -10.245 -9.722 1.00 76.31 176 PRO A N 1
ATOM 1376 C CA . PRO A 1 176 ? 14.740 -11.221 -8.681 1.00 76.31 176 PRO A CA 1
ATOM 1377 C C . PRO A 1 176 ? 15.261 -10.867 -7.280 1.00 76.31 176 PRO A C 1
ATOM 1379 O O . PRO A 1 176 ? 14.580 -11.086 -6.276 1.00 76.31 176 PRO A O 1
ATOM 1382 N N . ALA A 1 177 ? 16.436 -10.232 -7.201 1.00 73.62 177 ALA A N 1
ATOM 1383 C CA . ALA A 1 177 ? 17.021 -9.757 -5.947 1.00 73.62 177 ALA A CA 1
ATOM 1384 C C . ALA A 1 177 ? 16.157 -8.704 -5.220 1.00 73.62 177 ALA A C 1
ATOM 1386 O O . ALA A 1 177 ? 16.264 -8.562 -4.005 1.00 73.62 177 ALA A O 1
ATOM 1387 N N . HIS A 1 178 ? 15.304 -7.957 -5.929 1.00 73.62 178 HIS A N 1
ATOM 1388 C CA . HIS A 1 178 ? 14.383 -6.972 -5.336 1.00 73.62 178 HIS A CA 1
ATOM 1389 C C . HIS A 1 178 ? 13.026 -7.581 -4.970 1.00 73.62 178 HIS A C 1
ATOM 1391 O O . HIS A 1 178 ? 12.303 -7.016 -4.154 1.00 73.62 178 HIS A O 1
ATOM 1397 N N . VAL A 1 179 ? 12.697 -8.746 -5.532 1.00 74.44 179 VAL A N 1
ATOM 1398 C CA . VAL A 1 179 ? 11.443 -9.467 -5.275 1.00 74.44 179 VAL A CA 1
ATOM 1399 C C . VAL A 1 179 ? 11.534 -10.310 -3.999 1.00 74.44 179 VAL A C 1
ATOM 1401 O O . VAL A 1 179 ? 10.564 -10.395 -3.251 1.00 74.44 179 VAL A O 1
ATOM 1404 N N . SER A 1 180 ? 12.698 -10.893 -3.699 1.00 73.44 180 SER A N 1
ATOM 1405 C CA . SER A 1 180 ? 12.877 -11.783 -2.537 1.00 73.44 180 SER A CA 1
ATOM 1406 C C . SER A 1 180 ? 12.464 -11.157 -1.183 1.00 73.44 180 SER A C 1
ATOM 1408 O O . SER A 1 180 ? 11.653 -11.767 -0.476 1.00 73.44 180 SER A O 1
ATOM 1410 N N . PRO A 1 181 ? 12.881 -9.921 -0.827 1.00 72.69 181 PRO A N 1
ATOM 1411 C CA . PRO A 1 181 ? 12.433 -9.276 0.412 1.00 72.69 181 PRO A CA 1
ATOM 1412 C C . PRO A 1 181 ? 10.919 -9.031 0.450 1.00 72.69 181 PRO A C 1
ATOM 1414 O O . PRO A 1 181 ? 10.290 -9.198 1.494 1.00 72.69 181 PRO A O 1
ATOM 1417 N N . LEU A 1 182 ? 10.310 -8.695 -0.694 1.00 75.38 182 LEU A N 1
ATOM 1418 C CA . LEU A 1 182 ? 8.860 -8.509 -0.799 1.00 75.38 182 LEU A CA 1
ATOM 1419 C C . LEU A 1 182 ? 8.113 -9.809 -0.513 1.00 75.38 182 LEU A C 1
ATOM 1421 O O . LEU A 1 182 ? 7.162 -9.799 0.261 1.00 75.38 182 LEU A O 1
ATOM 1425 N N . VAL A 1 183 ? 8.570 -10.938 -1.059 1.00 74.62 183 VAL A N 1
ATOM 1426 C CA . VAL A 1 183 ? 7.948 -12.248 -0.811 1.00 74.62 183 VAL A CA 1
ATOM 1427 C C . VAL A 1 183 ? 7.987 -12.609 0.677 1.00 74.62 183 VAL A C 1
ATOM 1429 O O . VAL A 1 183 ? 6.995 -13.106 1.217 1.00 74.62 183 VAL A O 1
ATOM 1432 N N . GLN A 1 184 ? 9.088 -12.315 1.375 1.00 72.38 184 GLN A N 1
ATOM 1433 C CA . GLN A 1 184 ? 9.191 -12.553 2.818 1.00 72.38 184 GLN A CA 1
ATOM 1434 C C . GLN A 1 184 ? 8.219 -11.680 3.623 1.00 72.38 184 GLN A C 1
ATOM 1436 O O . GLN A 1 184 ? 7.525 -12.192 4.507 1.00 72.38 184 GLN A O 1
ATOM 1441 N N . ILE A 1 185 ? 8.127 -10.386 3.295 1.00 70.38 185 ILE A N 1
ATOM 1442 C CA . ILE A 1 185 ? 7.184 -9.451 3.929 1.00 70.38 185 ILE A CA 1
ATOM 1443 C C . ILE A 1 185 ? 5.739 -9.901 3.667 1.00 70.38 185 ILE A C 1
ATOM 1445 O O . ILE A 1 185 ? 4.946 -10.030 4.601 1.00 70.38 185 ILE A O 1
ATOM 1449 N N . MET A 1 186 ? 5.407 -10.231 2.416 1.00 72.69 186 MET A N 1
ATOM 1450 C CA . MET A 1 186 ? 4.079 -10.694 2.007 1.00 72.69 186 MET A CA 1
ATOM 1451 C C . MET A 1 186 ? 3.681 -12.004 2.686 1.00 72.69 186 MET A C 1
ATOM 1453 O O . MET A 1 186 ? 2.529 -12.159 3.082 1.00 72.69 186 MET A O 1
ATOM 1457 N N . THR A 1 187 ? 4.615 -12.938 2.871 1.00 70.12 187 THR A N 1
ATOM 1458 C CA . THR A 1 187 ? 4.340 -14.211 3.554 1.00 70.12 187 THR A CA 1
ATOM 1459 C C . THR A 1 187 ? 3.957 -13.984 5.017 1.00 70.12 187 THR A C 1
ATOM 1461 O O . THR A 1 187 ? 3.000 -14.580 5.510 1.00 70.12 187 THR A O 1
ATOM 1464 N N . LYS A 1 188 ? 4.647 -13.073 5.711 1.00 66.56 188 LYS A N 1
ATOM 1465 C CA . LYS A 1 188 ? 4.353 -12.743 7.114 1.00 66.56 188 LYS A CA 1
ATOM 1466 C C . LYS A 1 188 ? 3.056 -11.940 7.254 1.00 66.56 188 LYS A C 1
ATOM 1468 O O . LYS A 1 188 ? 2.249 -12.245 8.130 1.00 66.56 188 LYS A O 1
ATOM 1473 N N . LEU A 1 189 ? 2.797 -11.000 6.341 1.00 66.31 189 LEU A N 1
ATOM 1474 C CA . LEU A 1 189 ? 1.507 -10.303 6.253 1.00 66.31 189 LEU A CA 1
ATOM 1475 C C . LEU A 1 189 ? 0.355 -11.277 5.974 1.00 66.31 189 LEU A C 1
ATOM 1477 O O . LEU A 1 189 ? -0.695 -11.190 6.604 1.00 66.31 189 LEU A O 1
ATOM 1481 N N . ARG A 1 190 ? 0.547 -12.256 5.082 1.00 66.62 190 ARG A N 1
ATOM 1482 C CA . ARG A 1 190 ? -0.455 -13.294 4.813 1.00 66.62 190 ARG A CA 1
ATOM 1483 C C . ARG A 1 190 ? -0.790 -14.085 6.073 1.00 66.62 190 ARG A C 1
ATOM 1485 O O . ARG A 1 190 ? -1.962 -14.351 6.302 1.00 66.62 190 ARG A O 1
ATOM 1492 N N . LEU A 1 191 ? 0.197 -14.450 6.891 1.00 59.97 191 LEU A N 1
ATOM 1493 C CA . LEU A 1 191 ? -0.057 -15.140 8.160 1.00 59.97 191 LEU A CA 1
ATOM 1494 C C . LEU A 1 191 ? -0.902 -14.285 9.119 1.00 59.97 191 LEU A C 1
ATOM 1496 O O . LEU A 1 191 ? -1.776 -14.824 9.795 1.00 59.97 191 LEU A O 1
ATOM 1500 N N . TYR A 1 192 ? -0.719 -12.962 9.133 1.00 56.28 192 TYR A N 1
ATOM 1501 C CA . TYR A 1 192 ? -1.578 -12.052 9.897 1.00 56.28 192 TYR A CA 1
ATOM 1502 C C . TYR A 1 192 ? -3.035 -12.079 9.404 1.00 56.28 192 TYR A C 1
ATOM 1504 O O . TYR A 1 192 ? -3.945 -12.340 10.189 1.00 56.28 192 TYR A O 1
ATOM 1512 N N . PHE A 1 193 ? -3.263 -11.907 8.098 1.00 54.31 193 PHE A N 1
ATOM 1513 C CA . PHE A 1 193 ? -4.621 -11.896 7.538 1.00 54.31 193 PHE A CA 1
ATOM 1514 C C . PHE A 1 193 ? -5.289 -13.282 7.499 1.00 54.31 193 PHE A C 1
ATOM 1516 O O . PHE A 1 193 ? -6.511 -13.367 7.527 1.00 54.31 193 PHE A O 1
ATOM 1523 N N . ALA A 1 194 ? -4.517 -14.373 7.467 1.00 52.31 194 ALA A N 1
ATOM 1524 C CA . ALA A 1 194 ? -5.039 -15.743 7.456 1.00 52.31 194 ALA A CA 1
ATOM 1525 C C . ALA A 1 194 ? -5.380 -16.282 8.857 1.00 52.31 194 ALA A C 1
ATOM 1527 O O . ALA A 1 194 ? -6.203 -17.187 8.979 1.00 52.31 194 ALA A O 1
ATOM 1528 N N . THR A 1 195 ? -4.760 -15.752 9.918 1.00 47.84 195 THR A N 1
ATOM 1529 C CA . THR A 1 195 ? -5.014 -16.195 11.307 1.00 47.84 195 THR A CA 1
ATOM 1530 C C . THR A 1 195 ? -6.184 -15.472 11.977 1.00 47.84 195 THR A C 1
ATOM 1532 O O . THR A 1 195 ? -6.673 -15.921 13.014 1.00 47.84 195 THR A O 1
ATOM 1535 N N . GLY A 1 196 ? -6.693 -14.393 11.379 1.00 45.53 196 GLY A N 1
ATOM 1536 C CA . GLY A 1 196 ? -8.021 -13.865 11.671 1.00 45.53 196 GLY A CA 1
ATOM 1537 C C . GLY A 1 196 ? -9.037 -14.529 10.751 1.00 45.53 196 GLY A C 1
ATOM 1538 O O . GLY A 1 196 ? -9.229 -14.057 9.642 1.00 45.53 196 GLY A O 1
ATOM 1539 N N . THR A 1 197 ? -9.659 -15.623 11.193 1.00 43.72 197 THR A N 1
ATOM 1540 C CA . THR A 1 197 ? -10.627 -16.428 10.429 1.00 43.72 197 THR A CA 1
ATOM 1541 C C . THR A 1 197 ? -11.503 -15.594 9.485 1.00 43.72 197 THR A C 1
ATOM 1543 O O . THR A 1 197 ? -12.444 -14.934 9.930 1.00 43.72 197 THR A O 1
ATOM 1546 N N . LEU A 1 198 ? -11.223 -15.684 8.183 1.00 30.72 198 LEU A N 1
ATOM 1547 C CA . LEU A 1 198 ? -12.181 -15.399 7.122 1.00 30.72 198 LEU A CA 1
ATOM 1548 C C . LEU A 1 198 ? -12.369 -16.661 6.267 1.00 30.72 198 LEU A C 1
ATOM 1550 O O . LEU A 1 198 ? -11.391 -17.335 5.931 1.00 30.72 198 LEU A O 1
ATOM 1554 N N . PRO A 1 199 ? -13.622 -17.006 5.924 1.00 36.06 199 PRO A N 1
ATOM 1555 C CA . PRO A 1 199 ? -13.985 -18.217 5.209 1.00 36.06 199 PRO A CA 1
ATOM 1556 C C . PRO A 1 199 ? -13.773 -18.016 3.707 1.00 36.06 199 PRO A C 1
ATOM 1558 O O . PRO A 1 199 ? -14.723 -17.999 2.935 1.00 36.06 199 PRO A O 1
ATOM 1561 N N . PHE A 1 200 ? -12.526 -17.878 3.271 1.00 29.23 200 PHE A N 1
ATOM 1562 C CA . PHE A 1 200 ? -12.195 -18.056 1.861 1.00 29.23 200 PHE A CA 1
ATOM 1563 C C . PHE A 1 200 ? -11.244 -19.231 1.738 1.00 29.23 200 PHE A C 1
ATOM 1565 O O . PHE A 1 200 ? -10.020 -19.118 1.722 1.00 29.23 200 PHE A O 1
ATOM 1572 N N . VAL A 1 201 ? -11.880 -20.400 1.685 1.00 28.25 201 VAL A N 1
ATOM 1573 C CA . VAL A 1 201 ? -11.312 -21.635 1.169 1.00 28.25 201 VAL A CA 1
ATOM 1574 C C . VAL A 1 201 ? -10.896 -21.362 -0.276 1.00 28.25 201 VAL A C 1
ATOM 1576 O O . VAL A 1 201 ? -11.690 -21.514 -1.200 1.00 28.25 201 VAL A O 1
ATOM 1579 N N . ILE A 1 202 ? -9.641 -20.971 -0.494 1.00 27.75 202 ILE A N 1
ATOM 1580 C CA . ILE A 1 202 ? -9.000 -21.230 -1.781 1.00 27.75 202 ILE A CA 1
ATOM 1581 C C . ILE A 1 202 ? -8.692 -22.726 -1.766 1.00 27.75 202 ILE A C 1
ATOM 1583 O O . ILE A 1 202 ? -7.627 -23.163 -1.332 1.00 27.75 202 ILE A O 1
ATOM 1587 N N . LYS A 1 203 ? -9.681 -23.526 -2.178 1.00 28.59 203 LYS A N 1
ATOM 1588 C CA . LYS A 1 203 ? -9.447 -24.900 -2.618 1.00 28.59 203 LYS A CA 1
ATOM 1589 C C . LYS A 1 203 ? -8.558 -24.784 -3.850 1.00 28.59 203 LYS A C 1
ATOM 1591 O O . LYS A 1 203 ? -9.043 -24.523 -4.944 1.00 28.59 203 LYS A O 1
ATOM 1596 N N . ILE A 1 204 ? -7.257 -24.964 -3.665 1.00 29.94 204 ILE A N 1
ATOM 1597 C CA . ILE A 1 204 ? -6.396 -25.379 -4.765 1.00 29.94 204 ILE A CA 1
ATOM 1598 C C . ILE A 1 204 ? -6.679 -26.870 -4.924 1.00 29.94 204 ILE A C 1
ATOM 1600 O O . ILE A 1 204 ? -6.079 -27.711 -4.259 1.00 29.94 204 ILE A O 1
ATOM 1604 N N . THR A 1 205 ? -7.688 -27.198 -5.726 1.00 31.67 205 THR A N 1
ATOM 1605 C CA . THR A 1 205 ? -7.798 -28.536 -6.302 1.00 31.67 205 THR A CA 1
ATOM 1606 C C . THR A 1 205 ? -6.618 -28.704 -7.244 1.00 31.67 205 THR A C 1
ATOM 1608 O O . THR A 1 205 ? -6.600 -28.110 -8.319 1.00 31.67 205 THR A O 1
ATOM 1611 N N . SER A 1 206 ? -5.625 -29.476 -6.810 1.00 31.16 206 SER A N 1
ATOM 1612 C CA . SER A 1 206 ? -4.690 -30.119 -7.724 1.00 31.16 206 SER A CA 1
ATOM 1613 C C . SER A 1 206 ? -5.460 -31.233 -8.427 1.00 31.16 206 SER A C 1
ATOM 1615 O O . SER A 1 206 ? -5.973 -32.133 -7.760 1.00 31.16 206 SER A O 1
ATOM 1617 N N . GLN A 1 207 ? -5.579 -31.131 -9.746 1.00 33.66 207 GLN A N 1
ATOM 1618 C CA . GLN A 1 207 ? -5.546 -32.308 -10.609 1.00 33.66 207 GLN A CA 1
ATOM 1619 C C . GLN A 1 207 ? -4.132 -32.405 -11.165 1.00 33.66 207 GLN A C 1
ATOM 1621 O O . GLN A 1 207 ? -3.567 -31.325 -11.455 1.00 33.66 207 GLN A O 1
#

pLDDT: mean 70.22, std 19.37, range [27.42, 94.06]

Radius of gyration: 18.94 Å; chains: 1; bounding box: 43×52×51 Å

Organism: Selaginella moellendorffii (NCBI:txid88036)

Foldseek 3Di:
DDLVVPFDPVLLVVLLVVCLQFLDADPVRLVVSCVVRVHDSVSSVVSSVVLLVVLQVLLCVLCVVPDDDDDDDDDDDDPDDDDDDPPVPLPAPQDLVSLVVLVVQLVVDDDLSSLLVSLVNLVPHPRQVSLLSCQVVLVLVSLLVQLSVCSNVVVSNSVVSSVSSVVVGPCVSHDVVSVVSVVSSVVSVCCSSVVSDDPDPPPPPDD